Protein AF-A0AAW9SWV3-F1 (afdb_monomer)

Sequence (241 aa):
MPLIESTHWTPPDDHWLMPDYDVETFDTRLIQQYLLLMDQPATPPQVYQFLEGLADELSERFLPAITKELEDNRAPEETDADVARNRRRLIFQFRQHQFATQLLAPALTKYPGQWAILHPLLLAHRPFNRTSAAENAVMKSTVLAAHQELGLPTDPATIDNRWKNLNEQVDLLLTQRKIHHFQQWMNRKAEYPVSEEAMRNLWKQEQILAANQIIHQELTEPITAKHLAEEENSSRAADLL

Mean predicted aligned error: 8.52 Å

Organism: Corynebacterium amycolatum (NCBI:txid43765)

Secondary structure (DSSP, 8-state):
---------PPPTTS-----TT---HHHHHHHHHHHHTT----HHHHHHHHHHHHHIIIIIIHHHHHHHHHHT--TT--HHHHHHHHHHHHHHHHHHHIIIIIIHHHHHHSTT-GGGGHHHHHHSTT----HHHHTSS-HHHHHHHHHHHT----HHHHHHHHHHHHHHHHHHHHHHHHHHHHHHHTTSSPPPSSHHHHHHHHHHHHHHHHHHHHIIIIIHHHHHHHHHHHHHHHHHHHT-

Structure (mmCIF, N/CA/C/O backbone):
data_AF-A0AAW9SWV3-F1
#
_entry.id   AF-A0AAW9SWV3-F1
#
loop_
_atom_site.group_PDB
_atom_site.id
_atom_site.type_symbol
_atom_site.label_atom_id
_atom_site.label_alt_id
_atom_site.label_comp_id
_atom_site.label_asym_id
_atom_site.label_entity_id
_atom_site.label_seq_id
_atom_site.pdbx_PDB_ins_code
_atom_site.Cartn_x
_atom_site.Cartn_y
_atom_site.Cartn_z
_atom_site.occupancy
_atom_site.B_iso_or_equiv
_atom_site.auth_seq_id
_atom_site.auth_comp_id
_atom_site.auth_asym_id
_atom_site.auth_atom_id
_atom_site.pdbx_PDB_model_num
ATOM 1 N N . MET A 1 1 ? 54.095 7.504 -0.813 1.00 36.84 1 MET A N 1
ATOM 2 C CA . MET A 1 1 ? 52.986 8.067 -1.613 1.00 36.84 1 MET A CA 1
ATOM 3 C C . MET A 1 1 ? 51.698 7.588 -0.970 1.00 36.84 1 MET A C 1
ATOM 5 O O . MET A 1 1 ? 51.604 6.380 -0.779 1.00 36.84 1 MET A O 1
ATOM 9 N N . PRO A 1 2 ? 50.787 8.469 -0.527 1.00 31.20 2 PRO A N 1
ATOM 10 C CA . PRO A 1 2 ? 49.555 8.017 0.094 1.00 31.20 2 PRO A CA 1
ATOM 11 C C . PRO A 1 2 ? 48.565 7.543 -0.972 1.00 31.20 2 PRO A C 1
ATOM 13 O O . PRO A 1 2 ? 48.559 8.026 -2.104 1.00 31.20 2 PRO A O 1
ATOM 16 N N . LEU A 1 3 ? 47.804 6.532 -0.568 1.00 28.98 3 LEU A N 1
ATOM 17 C CA . LEU A 1 3 ? 46.797 5.801 -1.319 1.00 28.98 3 LEU A CA 1
ATOM 18 C C . LEU A 1 3 ? 45.678 6.746 -1.767 1.00 28.98 3 LEU A C 1
ATOM 20 O O . LEU A 1 3 ? 45.157 7.513 -0.962 1.00 28.98 3 LEU A O 1
ATOM 24 N N . ILE A 1 4 ? 45.314 6.670 -3.046 1.00 33.69 4 ILE A N 1
ATOM 25 C CA . ILE A 1 4 ? 44.078 7.261 -3.555 1.00 33.69 4 ILE A CA 1
ATOM 26 C C . ILE A 1 4 ? 42.942 6.436 -2.952 1.00 33.69 4 ILE A C 1
ATOM 28 O O . ILE A 1 4 ? 42.834 5.238 -3.217 1.00 33.69 4 ILE A O 1
ATOM 32 N N . GLU A 1 5 ? 42.160 7.078 -2.087 1.00 30.77 5 GLU A N 1
ATOM 33 C CA . GLU A 1 5 ? 40.921 6.547 -1.533 1.00 30.77 5 GLU A CA 1
ATOM 34 C C . GLU A 1 5 ? 40.043 6.033 -2.673 1.00 30.77 5 GLU A C 1
ATOM 36 O O . GLU A 1 5 ? 39.775 6.742 -3.647 1.00 30.77 5 GLU A O 1
ATOM 41 N N . SER A 1 6 ? 39.626 4.770 -2.561 1.00 30.97 6 SER A N 1
ATOM 42 C CA . SER A 1 6 ? 38.642 4.186 -3.454 1.00 30.97 6 SER A CA 1
ATOM 43 C C . SER A 1 6 ? 37.389 5.044 -3.388 1.00 30.97 6 SER A C 1
ATOM 45 O O . SER A 1 6 ? 36.710 5.092 -2.360 1.00 30.97 6 SER A O 1
ATOM 47 N N . THR A 1 7 ? 37.072 5.710 -4.491 1.00 30.66 7 THR A N 1
ATOM 48 C CA . THR A 1 7 ? 35.731 6.202 -4.751 1.00 30.66 7 THR A CA 1
ATOM 49 C C . THR A 1 7 ? 34.804 4.998 -4.647 1.00 30.66 7 THR A C 1
ATOM 51 O O . THR A 1 7 ? 34.752 4.149 -5.534 1.00 30.66 7 THR A O 1
ATOM 54 N N . HIS A 1 8 ? 34.120 4.877 -3.508 1.00 31.64 8 HIS A N 1
ATOM 55 C CA . HIS A 1 8 ? 33.019 3.947 -3.341 1.00 31.64 8 HIS A CA 1
ATOM 56 C C . HIS A 1 8 ? 31.924 4.370 -4.318 1.00 31.64 8 HIS A C 1
ATOM 58 O O . HIS A 1 8 ? 31.039 5.160 -3.993 1.00 31.64 8 HIS A O 1
ATOM 64 N N . TRP A 1 9 ? 32.017 3.871 -5.547 1.00 27.20 9 TRP A N 1
ATOM 65 C CA . TRP A 1 9 ? 30.889 3.794 -6.449 1.00 27.20 9 TRP A CA 1
ATOM 66 C C . TRP A 1 9 ? 29.881 2.868 -5.774 1.00 27.20 9 TRP A C 1
ATOM 68 O O . TRP A 1 9 ? 30.037 1.649 -5.751 1.00 27.20 9 TRP A O 1
ATOM 78 N N . THR A 1 10 ? 28.894 3.469 -5.122 1.00 32.09 10 THR A N 1
ATOM 79 C CA . THR A 1 10 ? 27.655 2.777 -4.797 1.00 32.09 10 THR A CA 1
ATOM 80 C C . THR A 1 10 ? 26.912 2.654 -6.124 1.00 32.09 10 THR A C 1
ATOM 82 O O . THR A 1 10 ? 26.697 3.682 -6.777 1.00 32.09 10 THR A O 1
ATOM 85 N N . PRO A 1 11 ? 26.566 1.435 -6.577 1.00 31.14 11 PRO A N 1
ATOM 86 C CA . PRO A 1 11 ? 25.680 1.304 -7.718 1.00 31.14 11 PRO A CA 1
ATOM 87 C C . PRO A 1 11 ? 24.422 2.123 -7.421 1.00 31.14 11 PRO A C 1
ATOM 89 O O . PRO A 1 11 ? 23.953 2.098 -6.278 1.00 31.14 11 PRO A O 1
ATOM 92 N N . PRO A 1 12 ? 23.866 2.858 -8.396 1.00 38.81 12 PRO A N 1
ATOM 93 C CA . PRO A 1 12 ? 22.542 3.420 -8.203 1.00 38.81 12 PRO A CA 1
ATOM 94 C C . PRO A 1 12 ? 21.579 2.268 -7.882 1.00 38.81 12 PRO A C 1
ATOM 96 O O . PRO A 1 12 ? 21.786 1.147 -8.353 1.00 38.81 12 PRO A O 1
ATOM 99 N N . ASP A 1 13 ? 20.533 2.549 -7.103 1.00 47.78 13 ASP A N 1
ATOM 100 C CA . ASP A 1 13 ? 19.428 1.654 -6.703 1.00 47.78 13 ASP A CA 1
ATOM 101 C C . ASP A 1 13 ? 18.641 1.020 -7.896 1.00 47.78 13 ASP A C 1
ATOM 103 O O . ASP A 1 13 ? 17.504 0.571 -7.760 1.00 47.78 13 ASP A O 1
ATOM 107 N N . ASP A 1 14 ? 19.245 0.975 -9.085 1.00 42.75 14 ASP A N 1
ATOM 108 C CA . ASP A 1 14 ? 18.689 0.716 -10.408 1.00 42.75 14 ASP A CA 1
ATOM 109 C C . ASP A 1 14 ? 18.824 -0.743 -10.875 1.00 42.75 14 ASP A C 1
ATOM 111 O O . ASP A 1 14 ? 18.183 -1.113 -11.857 1.00 42.75 14 ASP A O 1
ATOM 115 N N . HIS A 1 15 ? 19.495 -1.622 -10.128 1.00 43.00 15 HIS A N 1
ATOM 116 C CA . HIS A 1 15 ? 19.412 -3.074 -10.342 1.00 43.00 15 HIS A CA 1
ATOM 117 C C . HIS A 1 15 ? 18.316 -3.675 -9.457 1.00 43.00 15 HIS A C 1
ATOM 119 O O . HIS A 1 15 ? 18.178 -3.265 -8.300 1.00 43.00 15 HIS A O 1
ATOM 125 N N . TRP A 1 16 ? 17.498 -4.602 -9.978 1.00 47.69 16 TRP A N 1
ATOM 126 C CA . TRP A 1 16 ? 16.981 -5.661 -9.107 1.00 47.69 16 TRP A CA 1
ATOM 127 C C . TRP A 1 16 ? 18.254 -6.215 -8.489 1.00 47.69 16 TRP A C 1
ATOM 129 O O . TRP A 1 16 ? 19.061 -6.792 -9.218 1.00 47.69 16 TRP A O 1
ATOM 139 N N . LEU A 1 17 ? 18.561 -5.824 -7.249 1.00 46.59 17 LEU A N 1
ATOM 140 C CA . LEU A 1 17 ? 19.812 -6.230 -6.632 1.00 46.59 17 LEU A CA 1
ATOM 141 C C . LEU A 1 17 ? 19.666 -7.732 -6.573 1.00 46.59 17 LEU A C 1
ATOM 143 O O . LEU A 1 17 ? 18.860 -8.175 -5.765 1.00 46.59 17 LEU A O 1
ATOM 147 N N . MET A 1 18 ? 20.334 -8.476 -7.462 1.00 45.09 18 MET A N 1
ATOM 148 C CA . MET A 1 18 ? 20.485 -9.910 -7.300 1.00 45.09 18 MET A CA 1
ATOM 149 C C . MET A 1 18 ? 21.202 -10.030 -5.969 1.00 45.09 18 MET A C 1
ATOM 151 O O . MET A 1 18 ? 22.380 -9.665 -5.896 1.00 45.09 18 MET A O 1
ATOM 155 N N . PRO A 1 19 ? 20.491 -10.384 -4.890 1.00 47.34 19 PRO A N 1
ATOM 156 C CA . PRO A 1 19 ? 21.182 -10.545 -3.635 1.00 47.34 19 PRO A CA 1
ATOM 157 C C . PRO A 1 19 ? 22.206 -11.664 -3.813 1.00 47.34 19 PRO A C 1
ATOM 159 O O . PRO A 1 19 ? 21.991 -12.597 -4.591 1.00 47.34 19 PRO A O 1
ATOM 162 N N . ASP A 1 20 ? 23.305 -11.609 -3.069 1.00 52.41 20 ASP A N 1
ATOM 163 C CA . ASP A 1 20 ? 24.019 -12.848 -2.781 1.00 52.41 20 ASP A CA 1
ATOM 164 C C . ASP A 1 20 ? 23.004 -13.844 -2.207 1.00 52.41 20 ASP A C 1
ATOM 166 O O . ASP A 1 20 ? 22.142 -13.423 -1.436 1.00 52.41 20 ASP A O 1
ATOM 170 N N . TYR A 1 21 ? 23.108 -15.126 -2.580 1.00 49.59 21 TYR A N 1
ATOM 171 C CA . TYR A 1 21 ? 22.095 -16.190 -2.415 1.00 49.59 21 TYR A CA 1
ATOM 172 C C . TYR A 1 21 ? 21.422 -16.310 -1.018 1.00 49.59 21 TYR A C 1
ATOM 174 O O . TYR A 1 21 ? 20.389 -16.966 -0.898 1.00 49.59 21 TYR A O 1
ATOM 182 N N . ASP A 1 22 ? 21.912 -15.606 0.006 1.00 51.78 22 ASP A N 1
ATOM 183 C CA . ASP A 1 22 ? 21.458 -15.630 1.400 1.00 51.78 22 ASP A CA 1
ATOM 184 C C . ASP A 1 22 ? 21.043 -14.259 1.995 1.00 51.78 22 ASP A C 1
ATOM 186 O O . ASP A 1 22 ? 20.773 -14.173 3.196 1.00 51.78 22 ASP A O 1
ATOM 190 N N . VAL A 1 23 ? 20.973 -13.172 1.212 1.00 58.53 23 VAL A N 1
ATOM 191 C CA . VAL A 1 23 ? 20.594 -11.845 1.739 1.00 58.53 23 VAL A CA 1
ATOM 192 C C . VAL A 1 23 ? 19.125 -11.541 1.463 1.00 58.53 23 VAL A C 1
ATOM 194 O O . VAL A 1 23 ? 18.707 -11.347 0.324 1.00 58.53 23 VAL A O 1
ATOM 197 N N . GLU A 1 24 ? 18.332 -11.432 2.528 1.00 65.56 24 GLU A N 1
ATOM 198 C CA . GLU A 1 24 ? 16.959 -10.945 2.433 1.00 65.56 24 GLU A CA 1
ATOM 199 C C . GLU A 1 24 ? 16.952 -9.447 2.064 1.00 65.56 24 GLU A C 1
ATOM 201 O O . GLU A 1 24 ? 17.308 -8.581 2.867 1.00 65.56 24 GLU A O 1
ATOM 206 N N . THR A 1 25 ? 16.531 -9.131 0.841 1.00 76.38 25 THR A N 1
ATOM 207 C CA . THR A 1 25 ? 16.330 -7.768 0.340 1.00 76.38 25 THR A CA 1
ATOM 208 C C . THR A 1 25 ? 14.843 -7.415 0.287 1.00 76.38 25 THR A C 1
ATOM 210 O O . THR A 1 25 ? 13.955 -8.240 0.507 1.00 76.38 25 THR A O 1
ATOM 213 N N . PHE A 1 26 ? 14.537 -6.152 -0.015 1.00 76.56 26 PHE A N 1
ATOM 214 C CA . PHE A 1 26 ? 13.152 -5.744 -0.273 1.00 76.56 26 PHE A CA 1
ATOM 215 C C . PHE A 1 26 ? 12.550 -6.490 -1.463 1.00 76.56 26 PHE A C 1
ATOM 217 O O . PHE A 1 26 ? 11.388 -6.882 -1.408 1.00 76.56 26 PHE A O 1
ATOM 224 N N . ASP A 1 27 ? 13.355 -6.728 -2.495 1.00 82.00 27 ASP A N 1
ATOM 225 C CA . ASP A 1 27 ? 12.924 -7.414 -3.705 1.00 82.00 27 ASP A CA 1
ATOM 226 C C . ASP A 1 27 ? 12.668 -8.903 -3.423 1.00 82.00 27 ASP A C 1
ATOM 228 O O . ASP A 1 27 ? 11.623 -9.423 -3.809 1.00 82.00 27 ASP A O 1
ATOM 232 N N . THR A 1 28 ? 13.530 -9.578 -2.648 1.00 86.56 28 THR A N 1
ATOM 233 C CA . THR A 1 28 ? 13.271 -10.974 -2.248 1.00 86.56 28 THR A CA 1
ATOM 234 C C . THR A 1 28 ? 12.026 -11.090 -1.381 1.00 86.56 28 THR A C 1
ATOM 236 O O . THR A 1 28 ? 11.241 -12.010 -1.588 1.00 86.56 28 THR A O 1
ATOM 239 N N . ARG A 1 29 ? 11.796 -10.150 -0.449 1.00 87.62 29 ARG A N 1
ATOM 240 C CA . ARG A 1 29 ? 10.563 -10.112 0.357 1.00 87.62 29 ARG A CA 1
ATOM 241 C C . ARG A 1 29 ? 9.333 -9.928 -0.517 1.00 87.62 29 ARG A C 1
ATOM 243 O O . ARG A 1 29 ? 8.355 -10.647 -0.339 1.00 87.62 29 ARG A O 1
ATOM 250 N N . LEU A 1 30 ? 9.378 -8.988 -1.460 1.00 90.00 30 LEU A N 1
ATOM 251 C CA . LEU A 1 30 ? 8.280 -8.727 -2.386 1.00 90.00 30 LEU A CA 1
ATOM 252 C C . LEU A 1 30 ? 7.917 -9.983 -3.184 1.00 90.00 30 LEU A C 1
ATOM 254 O O . LEU A 1 30 ? 6.750 -10.375 -3.215 1.00 90.00 30 LEU A O 1
ATOM 258 N N . ILE A 1 31 ? 8.916 -10.635 -3.780 1.00 93.00 31 ILE A N 1
ATOM 259 C CA . ILE A 1 31 ? 8.708 -11.856 -4.560 1.00 93.00 31 ILE A CA 1
ATOM 260 C C . ILE A 1 31 ? 8.259 -13.012 -3.674 1.00 93.00 31 ILE A C 1
ATOM 262 O O . ILE A 1 31 ? 7.348 -13.738 -4.052 1.00 93.00 31 ILE A O 1
ATOM 266 N N . GLN A 1 32 ? 8.809 -13.158 -2.472 1.00 93.00 32 GLN A N 1
ATOM 267 C CA . GLN A 1 32 ? 8.356 -14.174 -1.529 1.00 93.00 32 GLN A CA 1
ATOM 268 C C . GLN A 1 32 ? 6.871 -13.995 -1.181 1.00 93.00 32 GLN A C 1
ATOM 270 O O . GLN A 1 32 ? 6.115 -14.962 -1.250 1.00 93.00 32 GLN A O 1
ATOM 275 N N . GLN A 1 33 ? 6.432 -12.769 -0.866 1.00 93.62 33 GLN A N 1
ATOM 276 C CA . GLN A 1 33 ? 5.016 -12.480 -0.608 1.00 93.62 33 GLN A CA 1
ATOM 277 C C . GLN A 1 33 ? 4.150 -12.769 -1.836 1.00 93.62 33 GLN A C 1
ATOM 279 O O . GLN A 1 33 ? 3.071 -13.341 -1.698 1.00 93.62 33 GLN A O 1
ATOM 284 N N . TYR A 1 34 ? 4.626 -12.426 -3.036 1.00 95.62 34 TYR A N 1
ATOM 285 C CA . TYR A 1 34 ? 3.928 -12.741 -4.279 1.00 95.62 34 TYR A CA 1
ATOM 286 C C . TYR A 1 34 ? 3.793 -14.252 -4.509 1.00 95.62 34 TYR A C 1
ATOM 288 O O . TYR A 1 34 ? 2.694 -14.729 -4.768 1.00 95.62 34 TYR A O 1
ATOM 296 N N . LEU A 1 35 ? 4.870 -15.028 -4.375 1.00 95.94 35 LEU A N 1
ATOM 297 C CA . LEU A 1 35 ? 4.842 -16.478 -4.584 1.00 95.94 35 LEU A CA 1
ATOM 298 C C . LEU A 1 35 ? 3.914 -17.171 -3.581 1.00 95.94 35 LEU A C 1
ATOM 300 O O . LEU A 1 35 ? 3.070 -17.966 -3.993 1.00 95.94 35 LEU A O 1
ATOM 304 N N . LEU A 1 36 ? 3.999 -16.805 -2.295 1.00 95.38 36 LEU A N 1
ATOM 305 C CA . LEU A 1 36 ? 3.094 -17.310 -1.256 1.00 95.38 36 LEU A CA 1
ATOM 306 C C . LEU A 1 36 ? 1.634 -16.991 -1.584 1.00 95.38 36 LEU A C 1
ATOM 308 O O . LEU A 1 36 ? 0.777 -17.868 -1.519 1.00 95.38 36 LEU A O 1
ATOM 312 N N . LEU A 1 37 ? 1.361 -15.753 -1.994 1.00 94.94 37 LEU A N 1
ATOM 313 C CA . LEU A 1 37 ? 0.039 -15.327 -2.437 1.00 94.94 37 LEU A CA 1
ATOM 314 C C . LEU A 1 37 ? -0.435 -16.124 -3.661 1.00 94.94 37 LEU A C 1
ATOM 316 O O . LEU A 1 37 ? -1.616 -16.424 -3.801 1.00 94.94 37 LEU A O 1
ATOM 320 N N . MET A 1 38 ? 0.469 -16.516 -4.552 1.00 95.94 38 MET A N 1
ATOM 321 C CA . MET A 1 38 ? 0.142 -17.288 -5.746 1.00 95.94 38 MET A CA 1
ATOM 322 C C . MET A 1 38 ? 0.069 -18.805 -5.509 1.00 95.94 38 MET A C 1
ATOM 324 O O . MET A 1 38 ? -0.145 -19.532 -6.474 1.00 95.94 38 MET A O 1
ATOM 328 N N . ASP A 1 39 ? 0.091 -19.281 -4.257 1.00 93.88 39 ASP A N 1
ATOM 329 C CA . ASP A 1 39 ? 0.182 -20.710 -3.889 1.00 93.88 39 ASP A CA 1
ATOM 330 C C . ASP A 1 39 ? 1.386 -21.409 -4.547 1.00 93.88 39 ASP A C 1
ATOM 332 O O . ASP A 1 39 ? 1.372 -22.611 -4.822 1.00 93.88 39 ASP A O 1
ATOM 336 N N . GLN A 1 40 ? 2.436 -20.642 -4.835 1.00 95.00 40 GLN A N 1
ATOM 337 C CA . GLN A 1 40 ? 3.688 -21.147 -5.371 1.00 95.00 40 GLN A CA 1
ATOM 338 C C . GLN A 1 40 ? 4.686 -21.338 -4.230 1.00 95.00 40 GLN A C 1
ATOM 340 O O . GLN A 1 40 ? 4.650 -20.602 -3.237 1.00 95.00 40 GLN A O 1
ATOM 345 N N . PRO A 1 41 ? 5.603 -22.311 -4.335 1.00 92.75 41 PRO A N 1
ATOM 346 C CA . PRO A 1 41 ? 6.604 -22.460 -3.304 1.00 92.75 41 PRO A CA 1
ATOM 347 C C . PRO A 1 41 ? 7.546 -21.241 -3.353 1.00 92.75 41 PRO A C 1
ATOM 349 O O . PRO A 1 41 ? 7.957 -20.785 -4.419 1.00 92.75 41 PRO A O 1
ATOM 352 N N . ALA A 1 42 ? 7.815 -20.671 -2.179 1.00 91.88 42 ALA A N 1
ATOM 353 C CA . ALA A 1 42 ? 8.584 -19.438 -2.007 1.00 91.88 42 ALA A CA 1
ATOM 354 C C . ALA A 1 42 ? 9.957 -19.735 -1.382 1.00 91.88 42 ALA A C 1
ATOM 356 O O . ALA A 1 42 ? 1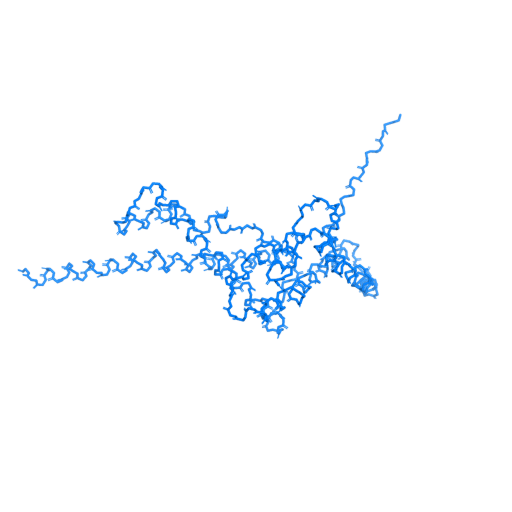0.394 -19.074 -0.439 1.00 91.88 42 ALA A O 1
ATOM 357 N N . THR A 1 43 ? 10.602 -20.804 -1.858 1.00 91.12 43 THR A N 1
ATOM 358 C CA . THR A 1 43 ? 11.962 -21.163 -1.432 1.00 91.12 43 THR A CA 1
ATOM 359 C C . THR A 1 43 ? 12.975 -20.191 -2.040 1.00 91.12 43 THR A C 1
ATOM 361 O O . THR A 1 43 ? 12.689 -19.631 -3.102 1.00 91.12 43 THR A O 1
ATOM 364 N N . PRO A 1 44 ? 14.167 -20.003 -1.438 1.00 88.06 44 PRO A N 1
ATOM 365 C CA . PRO A 1 44 ? 15.166 -19.095 -1.994 1.00 88.06 44 PRO A CA 1
ATOM 366 C C . PRO A 1 44 ? 15.436 -19.342 -3.490 1.00 88.06 44 PRO A C 1
ATOM 368 O O . PRO A 1 44 ? 15.272 -18.393 -4.250 1.00 88.06 44 PRO A O 1
ATOM 371 N N . PRO A 1 45 ? 15.690 -20.579 -3.979 1.00 90.19 45 PRO A N 1
ATOM 372 C CA . PRO A 1 45 ? 15.927 -20.812 -5.409 1.00 90.19 45 PRO A CA 1
ATOM 373 C C . PRO A 1 45 ? 14.796 -20.327 -6.327 1.00 90.19 45 PRO A C 1
ATOM 375 O O . PRO A 1 45 ? 15.064 -19.786 -7.393 1.00 90.19 45 PRO A O 1
ATOM 378 N N . GLN A 1 46 ? 13.534 -20.476 -5.914 1.00 90.62 46 GLN A N 1
ATOM 379 C CA . GLN A 1 46 ? 12.383 -20.014 -6.703 1.00 90.62 46 GLN A CA 1
ATOM 380 C C . GLN A 1 46 ? 12.239 -18.495 -6.680 1.00 90.62 46 GLN A C 1
ATOM 382 O O . GLN A 1 46 ? 11.905 -17.897 -7.700 1.00 90.62 46 GLN A O 1
ATOM 387 N N . VAL A 1 47 ? 12.512 -17.872 -5.532 1.00 90.75 47 VAL A N 1
ATOM 388 C CA . VAL A 1 47 ? 12.547 -16.412 -5.402 1.00 90.75 47 VAL A CA 1
ATOM 389 C C . VAL A 1 47 ? 13.630 -15.834 -6.318 1.00 90.75 47 VAL A C 1
ATOM 391 O O . VAL A 1 47 ? 13.340 -14.915 -7.081 1.00 90.75 47 VAL A O 1
ATOM 394 N N . TYR A 1 48 ? 14.841 -16.403 -6.301 1.00 87.50 48 TYR A N 1
ATOM 395 C CA . TYR A 1 48 ? 15.940 -15.982 -7.176 1.00 87.50 48 TYR A CA 1
ATOM 396 C C . TYR A 1 48 ? 15.619 -16.195 -8.651 1.00 87.50 48 TYR A C 1
ATOM 398 O O . TYR A 1 48 ? 15.808 -15.274 -9.432 1.00 87.50 48 TYR A O 1
ATOM 406 N N . GLN A 1 49 ? 15.076 -17.355 -9.024 1.00 90.75 49 GLN A N 1
ATOM 407 C CA . GLN A 1 49 ? 14.697 -17.630 -10.410 1.00 90.75 49 GLN A CA 1
ATOM 408 C C . GLN A 1 49 ? 13.649 -16.631 -10.928 1.00 90.75 49 GLN A C 1
ATOM 410 O O . GLN A 1 49 ? 13.710 -16.194 -12.075 1.00 90.75 49 GLN A O 1
ATOM 415 N N . PHE A 1 50 ? 12.681 -16.249 -10.090 1.00 92.00 50 PHE A N 1
ATOM 416 C CA . PHE A 1 50 ? 11.692 -15.242 -10.467 1.00 92.00 50 PHE A CA 1
ATOM 417 C C . PHE A 1 50 ? 12.332 -13.853 -10.606 1.00 92.00 50 PHE A C 1
ATOM 419 O O . PHE A 1 50 ? 12.064 -13.149 -11.577 1.00 92.00 50 PHE A O 1
ATOM 426 N N . LEU A 1 51 ? 13.196 -13.467 -9.659 1.00 88.69 51 LEU A N 1
ATOM 427 C CA . LEU A 1 51 ? 13.936 -12.203 -9.712 1.00 88.69 51 LEU A CA 1
ATOM 428 C C . LEU A 1 51 ? 14.851 -12.112 -10.934 1.00 88.69 51 LEU A C 1
ATOM 430 O O . LEU A 1 51 ? 14.921 -11.047 -11.536 1.00 88.69 51 LEU A O 1
ATOM 434 N N . GLU A 1 52 ? 15.512 -13.205 -11.310 1.00 86.81 52 GLU A N 1
ATOM 435 C CA . GLU A 1 52 ? 16.343 -13.298 -12.513 1.00 86.81 52 GLU A CA 1
ATOM 436 C C . GLU A 1 52 ? 15.505 -12.995 -13.760 1.00 86.81 52 GLU A C 1
ATOM 438 O O . GLU A 1 52 ? 15.846 -12.092 -14.514 1.00 86.81 52 GLU A O 1
ATOM 443 N N . GLY A 1 53 ? 14.319 -13.601 -13.890 1.00 87.56 53 GLY A N 1
ATOM 444 C CA . GLY A 1 53 ? 13.402 -13.286 -14.990 1.00 87.56 53 GLY A CA 1
ATOM 445 C C . GLY A 1 53 ? 12.976 -11.809 -15.044 1.00 87.56 53 GLY A C 1
ATOM 446 O O . GLY A 1 53 ? 12.896 -11.226 -16.128 1.00 87.56 53 GLY A O 1
ATOM 447 N N . LEU A 1 54 ? 12.740 -11.174 -13.888 1.00 86.81 54 LEU A N 1
ATOM 448 C CA . LEU A 1 54 ? 12.446 -9.735 -13.826 1.00 86.81 54 LEU A CA 1
ATOM 449 C C . LEU A 1 54 ? 13.667 -8.870 -14.175 1.00 86.81 54 LEU A C 1
ATOM 451 O O . LEU A 1 54 ? 13.521 -7.801 -14.781 1.00 86.81 54 LEU A O 1
ATOM 455 N N . ALA A 1 55 ? 14.857 -9.310 -13.766 1.00 83.69 55 ALA A N 1
ATOM 456 C CA . ALA A 1 55 ? 16.120 -8.626 -13.995 1.00 83.69 55 ALA A CA 1
ATOM 457 C C . ALA A 1 55 ? 16.550 -8.698 -15.463 1.00 83.69 55 ALA A C 1
ATOM 459 O O . ALA A 1 55 ? 16.994 -7.680 -15.994 1.00 83.69 55 ALA A O 1
ATOM 460 N N . ASP A 1 56 ? 16.359 -9.837 -16.124 1.00 85.19 56 ASP A N 1
ATOM 461 C CA . ASP A 1 56 ? 16.661 -10.045 -17.542 1.00 85.19 56 ASP A CA 1
ATOM 462 C C . ASP A 1 56 ? 15.806 -9.139 -18.430 1.00 85.19 56 ASP A C 1
ATOM 464 O O . ASP A 1 56 ? 16.299 -8.503 -19.361 1.00 85.19 56 ASP A O 1
ATOM 468 N N . GLU A 1 57 ? 14.520 -8.979 -18.109 1.00 82.62 57 GLU A N 1
ATOM 469 C CA . GLU A 1 57 ? 13.662 -8.051 -18.846 1.00 82.62 57 GLU A CA 1
ATOM 470 C C . GLU A 1 57 ? 14.158 -6.598 -18.739 1.00 82.62 57 GLU A C 1
ATOM 472 O O . GLU A 1 57 ? 14.180 -5.862 -19.734 1.00 82.62 57 GLU A O 1
ATOM 477 N N . LEU A 1 58 ? 14.590 -6.186 -17.544 1.00 81.75 58 LEU A N 1
ATOM 478 C CA . LEU A 1 58 ? 15.171 -4.865 -17.332 1.00 81.75 58 LEU A CA 1
ATOM 479 C C . LEU A 1 58 ? 16.501 -4.722 -18.088 1.00 81.75 58 LEU A C 1
ATOM 481 O O . LEU A 1 58 ? 16.697 -3.734 -18.798 1.00 81.75 58 LEU A O 1
ATOM 485 N N . SER A 1 59 ? 17.415 -5.678 -17.925 1.00 81.12 59 SER A N 1
ATOM 486 C CA . SER A 1 59 ? 18.806 -5.583 -18.373 1.00 81.12 59 SER A CA 1
ATOM 487 C C . SER A 1 59 ? 18.972 -5.806 -19.877 1.00 81.12 59 SER A C 1
ATOM 489 O O . SER A 1 59 ? 19.691 -5.041 -20.521 1.00 81.12 59 SER A O 1
ATOM 491 N N . GLU A 1 60 ? 18.279 -6.788 -20.452 1.00 82.06 60 GLU A N 1
ATOM 492 C CA . GLU A 1 60 ? 18.448 -7.185 -21.851 1.00 82.06 60 GLU A CA 1
ATOM 493 C C . GLU A 1 60 ? 17.506 -6.441 -22.800 1.00 82.06 60 GLU A C 1
ATOM 495 O O . GLU A 1 60 ? 17.818 -6.279 -23.982 1.00 82.06 60 GLU A O 1
ATOM 500 N N . ARG A 1 61 ? 16.347 -5.9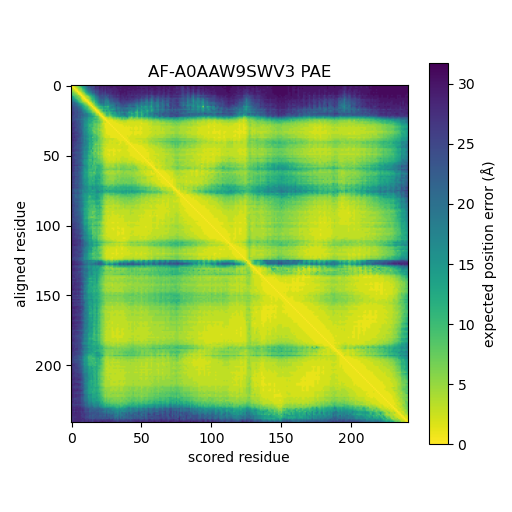74 -22.311 1.00 81.00 61 ARG A N 1
ATOM 501 C CA . ARG A 1 61 ? 15.315 -5.359 -23.166 1.00 81.00 61 ARG A CA 1
ATOM 502 C C . ARG A 1 61 ? 15.153 -3.873 -22.890 1.00 81.00 61 ARG A C 1
ATOM 504 O O . ARG A 1 61 ? 15.275 -3.067 -23.811 1.00 81.00 61 ARG A O 1
ATOM 511 N N . PHE A 1 62 ? 14.884 -3.498 -21.640 1.00 85.25 62 PHE A N 1
ATOM 512 C CA . PHE A 1 62 ? 14.518 -2.118 -21.320 1.00 85.25 62 PHE A CA 1
ATOM 513 C C . PHE A 1 62 ? 15.720 -1.165 -21.304 1.00 85.25 62 PHE A C 1
ATOM 515 O O . PHE A 1 62 ? 15.693 -0.145 -21.992 1.00 85.25 62 PHE A O 1
ATOM 522 N N . LEU A 1 63 ? 16.787 -1.493 -20.565 1.00 85.12 63 LEU A N 1
ATOM 523 C CA . LEU A 1 63 ? 17.959 -0.622 -20.414 1.00 85.12 63 LEU A CA 1
ATOM 524 C C . LEU A 1 63 ? 18.641 -0.268 -21.748 1.00 85.12 63 LEU A C 1
ATOM 526 O O . LEU A 1 63 ? 18.950 0.915 -21.927 1.00 85.12 63 LEU A O 1
ATOM 530 N N . PRO A 1 64 ? 18.853 -1.200 -22.701 1.00 85.56 64 PRO A N 1
ATOM 531 C CA . PRO A 1 64 ? 19.434 -0.860 -23.997 1.00 85.56 64 PRO A CA 1
ATOM 532 C C . PRO A 1 64 ? 18.519 0.049 -24.822 1.00 85.56 64 PRO A C 1
ATOM 534 O O . PRO A 1 64 ? 18.997 1.001 -25.438 1.00 85.56 64 PRO A O 1
ATOM 537 N N . ALA A 1 65 ? 17.203 -0.201 -24.791 1.00 86.88 65 ALA A N 1
ATOM 538 C CA . ALA A 1 65 ? 16.222 0.595 -25.523 1.00 86.88 65 ALA A CA 1
ATOM 539 C C . ALA A 1 65 ? 16.181 2.045 -25.025 1.00 86.88 65 ALA A C 1
ATOM 541 O O . ALA A 1 65 ? 16.298 2.963 -25.834 1.00 86.88 65 ALA A O 1
ATOM 542 N N . ILE A 1 66 ? 16.097 2.259 -23.705 1.00 88.25 66 ILE A N 1
ATOM 543 C CA . ILE A 1 66 ? 16.065 3.622 -23.158 1.00 88.25 66 ILE A CA 1
ATOM 544 C C . ILE A 1 66 ? 17.411 4.333 -23.271 1.00 88.25 66 ILE A C 1
ATOM 546 O O . ILE A 1 66 ? 17.434 5.545 -23.438 1.00 88.25 66 ILE A O 1
ATOM 550 N N . THR A 1 67 ? 18.535 3.610 -23.185 1.00 84.56 67 THR A N 1
ATOM 551 C CA . THR A 1 67 ? 19.865 4.214 -23.372 1.00 84.56 67 THR A CA 1
ATOM 552 C C . THR A 1 67 ? 19.961 4.789 -24.776 1.00 84.56 67 THR A C 1
ATOM 554 O O . THR A 1 67 ? 20.263 5.968 -24.929 1.00 84.56 67 THR A O 1
ATOM 557 N N . LYS A 1 68 ? 19.583 3.993 -25.782 1.00 86.06 68 LYS A N 1
ATOM 558 C CA . LYS A 1 68 ? 19.542 4.446 -27.168 1.00 86.06 68 LYS A CA 1
ATOM 559 C C . LYS A 1 68 ? 18.562 5.603 -27.374 1.00 86.06 68 LYS A C 1
ATOM 561 O O . LYS A 1 68 ? 18.907 6.573 -28.027 1.00 86.06 68 LYS A O 1
ATOM 566 N N . GLU A 1 69 ? 17.357 5.530 -26.809 1.00 87.44 69 GLU A N 1
ATOM 567 C CA . GLU A 1 69 ? 16.360 6.602 -26.941 1.00 87.44 69 GLU A CA 1
ATOM 568 C C . GLU A 1 69 ? 16.846 7.929 -26.340 1.00 87.44 69 GLU A C 1
ATOM 570 O O . GLU A 1 69 ? 16.626 8.986 -26.931 1.00 87.44 69 GLU A O 1
ATOM 575 N N . LEU A 1 70 ? 17.515 7.882 -25.186 1.00 87.25 70 LEU A N 1
ATOM 576 C CA . LEU A 1 70 ? 18.092 9.064 -24.547 1.00 87.25 70 LEU A CA 1
ATOM 577 C C . LEU A 1 70 ? 19.286 9.620 -25.331 1.00 87.25 70 LEU A C 1
ATOM 579 O O . LEU A 1 70 ? 19.477 10.829 -25.340 1.00 87.25 70 LEU A O 1
ATOM 583 N N . GLU A 1 71 ? 20.075 8.767 -25.988 1.00 85.50 71 GLU A N 1
ATOM 584 C CA . GLU A 1 71 ? 21.172 9.189 -26.867 1.00 85.50 71 GLU A CA 1
ATOM 585 C C . GLU A 1 71 ? 20.652 9.816 -28.169 1.00 85.50 71 GLU A C 1
ATOM 587 O O . GLU A 1 71 ? 21.083 10.909 -28.536 1.00 85.50 71 GLU A O 1
ATOM 592 N N . ASP A 1 72 ? 19.693 9.163 -28.833 1.00 87.25 72 ASP A N 1
ATOM 593 C CA . ASP A 1 72 ? 19.127 9.587 -30.120 1.00 87.25 72 ASP A CA 1
ATOM 594 C C . ASP A 1 72 ? 18.338 10.907 -30.002 1.00 87.25 72 ASP A C 1
ATOM 596 O O . ASP A 1 72 ? 18.309 11.698 -30.946 1.00 87.25 72 ASP A O 1
ATOM 600 N N . ASN A 1 73 ? 17.706 11.161 -28.849 1.00 86.94 73 ASN A N 1
ATOM 601 C CA . ASN A 1 73 ? 16.890 12.357 -28.602 1.00 86.94 73 ASN A CA 1
ATOM 602 C C . ASN A 1 73 ? 17.585 13.414 -27.730 1.00 86.94 73 ASN A C 1
ATOM 604 O O . ASN A 1 73 ? 16.931 14.364 -27.292 1.00 86.94 73 ASN A O 1
ATOM 608 N N . ARG A 1 74 ? 18.889 13.263 -27.465 1.00 86.31 74 ARG A N 1
ATOM 609 C CA . ARG A 1 74 ? 19.638 14.198 -26.624 1.00 86.31 74 ARG A CA 1
ATOM 610 C C . ARG A 1 74 ? 19.659 15.588 -27.256 1.00 86.31 74 ARG A C 1
ATOM 612 O O . ARG A 1 74 ? 20.206 15.779 -28.345 1.00 86.31 74 ARG A O 1
ATOM 619 N N . ALA A 1 75 ? 19.112 16.575 -26.552 1.00 85.56 75 ALA A N 1
ATOM 620 C CA . ALA A 1 75 ? 19.203 17.961 -26.997 1.00 85.56 75 ALA A CA 1
ATOM 621 C C . ALA A 1 75 ? 20.651 18.480 -26.845 1.00 85.56 75 ALA A C 1
ATOM 623 O O . ALA A 1 75 ? 21.333 18.097 -25.889 1.00 85.56 75 ALA A O 1
ATOM 624 N N . PRO A 1 76 ? 21.147 19.358 -27.739 1.00 84.44 76 PRO A N 1
ATOM 625 C CA . PRO A 1 76 ? 22.511 19.896 -27.662 1.00 84.44 76 PRO A CA 1
ATOM 626 C C . PRO A 1 76 ? 22.856 20.563 -26.320 1.00 84.44 76 PRO A C 1
ATOM 628 O O . PRO A 1 76 ? 24.009 20.544 -25.893 1.00 84.44 76 PRO A O 1
ATOM 631 N N . GLU A 1 77 ? 21.862 21.154 -25.662 1.00 89.00 77 GLU A N 1
ATOM 632 C CA . GLU A 1 77 ? 21.958 21.815 -24.361 1.00 89.00 77 GLU A CA 1
ATOM 633 C C . GLU A 1 77 ? 21.779 20.877 -23.152 1.00 89.00 77 GLU A C 1
ATOM 635 O O . GLU A 1 77 ? 21.971 21.311 -22.015 1.00 89.00 77 GLU A O 1
ATOM 640 N N . GLU A 1 78 ? 21.413 19.608 -23.363 1.00 87.38 78 GLU A N 1
ATOM 641 C CA . GLU A 1 78 ? 21.122 18.670 -22.277 1.00 87.38 78 GLU A CA 1
ATOM 642 C C . GLU A 1 78 ? 22.411 18.173 -21.603 1.00 87.38 78 GLU A C 1
ATOM 644 O O . GLU A 1 78 ? 23.311 17.592 -22.229 1.00 87.38 78 GLU A O 1
ATOM 649 N N . THR A 1 79 ? 22.505 18.388 -20.288 1.00 89.25 79 THR A N 1
ATOM 650 C CA . THR A 1 79 ? 23.675 17.980 -19.503 1.00 89.25 79 THR A CA 1
ATOM 651 C C . THR A 1 79 ? 23.646 16.481 -19.202 1.00 89.25 79 THR A C 1
ATOM 653 O O . THR A 1 79 ? 22.586 15.858 -19.150 1.00 89.25 79 THR A O 1
ATOM 656 N N . ASP A 1 80 ? 24.804 15.882 -18.907 1.00 85.38 80 ASP A N 1
ATOM 657 C CA . ASP A 1 80 ? 24.859 14.472 -18.480 1.00 85.38 80 ASP A CA 1
ATOM 658 C C . ASP A 1 80 ? 24.038 14.222 -17.199 1.00 85.38 80 ASP A C 1
ATOM 660 O O . ASP A 1 80 ? 23.501 13.133 -16.990 1.00 85.38 80 ASP A O 1
ATOM 664 N N . ALA A 1 81 ? 23.889 15.243 -16.345 1.00 84.56 81 ALA A N 1
ATOM 665 C CA . ALA A 1 81 ? 23.052 15.172 -15.153 1.00 84.56 81 ALA A CA 1
ATOM 666 C C . ALA A 1 81 ? 21.555 15.077 -15.495 1.00 84.56 81 ALA A C 1
ATOM 668 O O . ALA A 1 81 ? 20.809 14.391 -14.788 1.00 84.56 81 ALA A O 1
ATOM 669 N N . ASP A 1 82 ? 21.114 15.729 -16.571 1.00 85.38 82 ASP A N 1
ATOM 670 C CA . ASP A 1 82 ? 19.729 15.678 -17.045 1.00 85.38 82 ASP A CA 1
ATOM 671 C C . ASP A 1 82 ? 19.418 14.325 -17.684 1.00 85.38 82 ASP A C 1
ATOM 673 O O . ASP A 1 82 ? 18.433 13.687 -17.301 1.00 85.38 82 ASP A O 1
ATOM 677 N N . VAL A 1 83 ? 20.332 13.804 -18.507 1.00 85.00 83 VAL A N 1
ATOM 678 C CA . VAL A 1 83 ? 20.245 12.440 -19.054 1.00 85.00 83 VAL A CA 1
ATOM 679 C C . VAL A 1 83 ? 20.191 11.404 -17.926 1.00 85.00 83 VAL A C 1
ATOM 681 O O . VAL A 1 83 ? 19.313 10.539 -17.908 1.00 85.00 83 VAL A O 1
ATOM 684 N N . ALA A 1 84 ? 21.063 11.515 -16.919 1.00 84.06 84 ALA A N 1
ATOM 685 C CA . ALA A 1 84 ? 21.060 10.612 -15.768 1.00 84.06 84 ALA A CA 1
ATOM 686 C C . ALA A 1 84 ? 19.754 10.693 -14.958 1.00 84.06 84 ALA A C 1
ATOM 688 O O . ALA A 1 84 ? 19.249 9.678 -14.470 1.00 84.06 84 ALA A O 1
ATOM 689 N N . ARG A 1 85 ? 19.179 11.893 -14.814 1.00 84.19 85 ARG A N 1
ATOM 690 C CA . ARG A 1 85 ? 17.886 12.103 -14.147 1.00 84.19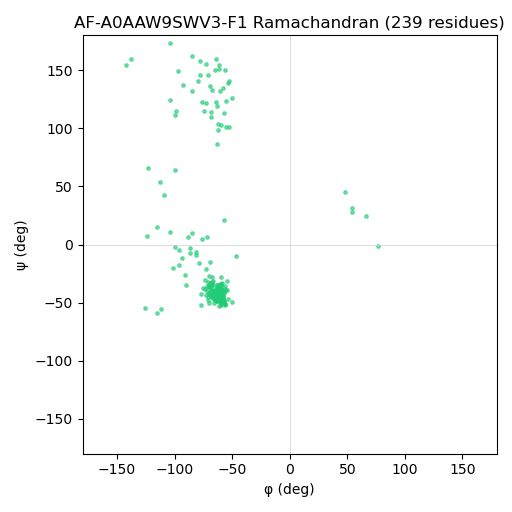 85 ARG A CA 1
ATOM 691 C C . ARG A 1 85 ? 16.746 11.456 -14.930 1.00 84.19 85 ARG A C 1
ATOM 693 O O . ARG A 1 85 ? 15.929 10.762 -14.326 1.00 84.19 85 ARG A O 1
ATOM 700 N N . ASN A 1 86 ? 16.719 11.637 -16.249 1.00 84.12 86 ASN A N 1
ATOM 701 C CA . ASN A 1 86 ? 15.738 11.022 -17.140 1.00 84.12 86 ASN A CA 1
ATOM 702 C C . ASN A 1 86 ? 15.847 9.494 -17.140 1.00 84.12 86 ASN A C 1
ATOM 704 O O . ASN A 1 86 ? 14.830 8.811 -17.035 1.00 84.12 86 ASN A O 1
ATOM 708 N N . ARG A 1 87 ? 17.066 8.948 -17.138 1.00 86.19 87 ARG A N 1
ATOM 709 C CA . ARG A 1 87 ? 17.297 7.504 -17.025 1.00 86.19 87 ARG A CA 1
ATOM 710 C C . ARG A 1 87 ? 16.730 6.929 -15.725 1.00 86.19 87 ARG A C 1
ATOM 712 O O . ARG A 1 87 ? 15.944 5.987 -15.780 1.00 86.19 87 ARG A O 1
ATOM 719 N N . ARG A 1 88 ? 17.037 7.534 -14.570 1.00 83.06 88 ARG A N 1
ATOM 720 C CA . ARG A 1 88 ? 16.477 7.114 -13.266 1.00 83.06 88 ARG A CA 1
ATOM 721 C C . ARG A 1 88 ? 14.949 7.180 -13.241 1.00 83.06 88 ARG A C 1
ATOM 723 O O . ARG A 1 88 ? 14.294 6.272 -12.737 1.00 83.06 88 ARG A O 1
ATOM 730 N N . ARG A 1 89 ? 14.377 8.239 -13.821 1.00 85.06 89 ARG A N 1
ATOM 731 C CA . ARG A 1 89 ? 12.926 8.417 -13.969 1.00 85.06 89 ARG A CA 1
ATOM 732 C C . ARG A 1 89 ? 12.290 7.247 -14.728 1.00 85.06 89 ARG A C 1
ATOM 734 O O . ARG A 1 89 ? 11.321 6.663 -14.251 1.00 85.06 89 ARG A O 1
ATOM 741 N N . LEU A 1 90 ? 12.855 6.890 -15.882 1.00 86.75 90 LEU A N 1
ATOM 742 C CA . LEU A 1 90 ? 12.361 5.799 -16.725 1.00 86.75 90 LEU A CA 1
ATOM 743 C C . LEU A 1 90 ? 12.506 4.432 -16.047 1.00 86.75 90 LEU A C 1
ATOM 745 O O . LEU A 1 90 ? 11.570 3.638 -16.092 1.00 86.75 90 LEU A O 1
ATOM 749 N N . ILE A 1 91 ? 13.628 4.175 -15.368 1.00 86.00 91 ILE A N 1
ATOM 750 C CA . ILE A 1 91 ? 13.845 2.935 -14.602 1.00 86.00 91 ILE A CA 1
ATOM 751 C C . ILE A 1 91 ? 12.814 2.805 -13.478 1.00 86.00 91 ILE A C 1
ATOM 753 O O . ILE A 1 91 ? 12.200 1.748 -13.325 1.00 86.00 91 ILE A O 1
ATOM 757 N N . PHE A 1 92 ? 12.564 3.886 -12.733 1.00 85.00 92 PHE A N 1
ATOM 75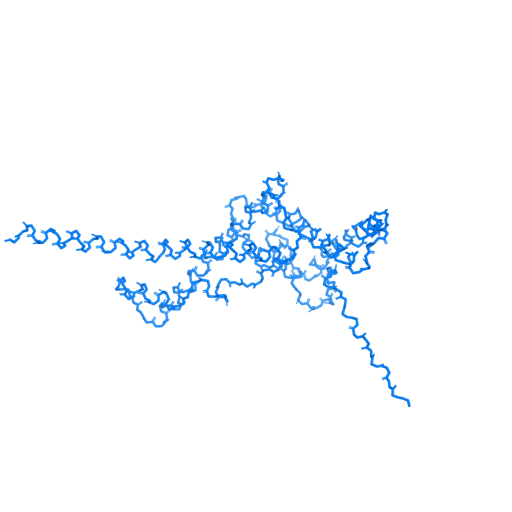8 C CA . PHE A 1 92 ? 11.516 3.915 -11.716 1.00 85.00 92 PHE A CA 1
ATOM 759 C C . PHE A 1 92 ? 10.149 3.559 -12.318 1.00 85.00 92 PHE A C 1
ATOM 761 O O . PHE A 1 92 ? 9.491 2.637 -11.841 1.00 85.00 92 PHE A O 1
ATOM 768 N N . GLN A 1 93 ? 9.741 4.237 -13.394 1.00 85.19 93 GLN A N 1
ATOM 769 C CA . GLN A 1 93 ? 8.451 3.982 -14.046 1.00 85.19 93 GLN A CA 1
ATOM 770 C C . GLN A 1 93 ? 8.340 2.543 -14.569 1.00 85.19 93 GLN A C 1
ATOM 772 O O . GLN A 1 93 ? 7.294 1.913 -14.404 1.00 85.19 93 GLN A O 1
ATOM 777 N N . PHE A 1 94 ? 9.417 1.999 -15.139 1.00 87.19 94 PHE A N 1
ATOM 778 C CA . PHE A 1 94 ? 9.461 0.617 -15.606 1.00 87.19 94 PHE A CA 1
ATOM 779 C C . PHE A 1 94 ? 9.248 -0.382 -14.474 1.00 87.19 94 PHE A C 1
ATOM 781 O O . PHE A 1 94 ? 8.384 -1.245 -14.590 1.00 87.19 94 PHE A O 1
ATOM 788 N N . ARG A 1 95 ? 9.959 -0.248 -13.349 1.00 85.12 95 ARG A N 1
ATOM 789 C CA . ARG A 1 95 ? 9.789 -1.179 -12.220 1.00 85.12 95 ARG A CA 1
ATOM 790 C C . ARG A 1 95 ? 8.380 -1.181 -11.675 1.00 85.12 95 ARG A C 1
ATOM 792 O O . ARG A 1 95 ? 7.842 -2.218 -11.306 1.00 85.12 95 ARG A O 1
ATOM 799 N N . GLN A 1 96 ? 7.771 -0.011 -11.627 1.00 86.81 96 GLN A N 1
ATOM 800 C CA . GLN A 1 96 ? 6.416 0.106 -11.139 1.00 86.81 96 GLN A CA 1
ATOM 801 C C . GLN A 1 96 ? 5.395 -0.469 -12.120 1.00 86.81 96 GLN A C 1
ATOM 803 O O . GLN A 1 96 ?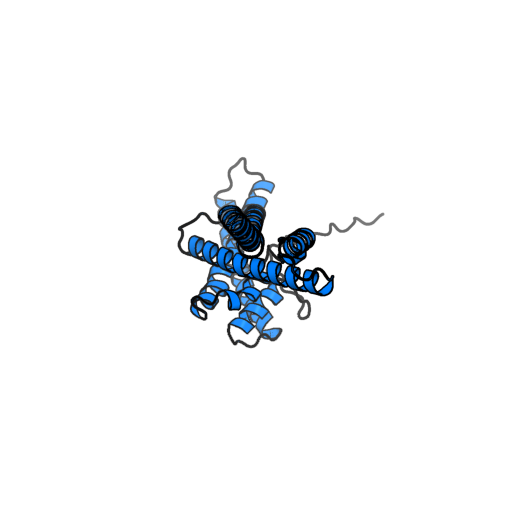 4.413 -1.083 -11.705 1.00 86.81 96 GLN A O 1
ATOM 808 N N . HIS A 1 97 ? 5.642 -0.313 -13.421 1.00 87.00 97 HIS A N 1
ATOM 809 C CA . HIS A 1 97 ? 4.886 -1.004 -14.455 1.00 87.00 97 HIS A CA 1
ATOM 810 C C . HIS A 1 97 ? 5.041 -2.525 -14.334 1.00 87.00 97 HIS A C 1
ATOM 812 O O . HIS A 1 97 ? 4.042 -3.242 -14.381 1.00 87.00 97 HIS A O 1
ATOM 818 N N . GLN A 1 98 ? 6.262 -3.012 -14.115 1.00 88.50 98 GLN A N 1
ATOM 819 C CA . GLN A 1 98 ? 6.574 -4.425 -13.921 1.00 88.50 98 GLN A CA 1
ATOM 820 C C . GLN A 1 98 ? 5.853 -4.983 -12.685 1.00 88.50 98 GLN A C 1
ATOM 822 O O . GLN A 1 98 ? 5.149 -5.983 -12.788 1.00 88.50 98 GLN A O 1
ATOM 827 N N . PHE A 1 99 ? 5.898 -4.281 -11.546 1.00 90.12 99 PHE A N 1
ATOM 828 C CA . PHE A 1 99 ? 5.105 -4.625 -10.363 1.00 90.12 99 PHE A CA 1
ATOM 829 C C . PHE A 1 99 ? 3.604 -4.682 -10.679 1.00 90.12 99 PHE A C 1
ATOM 831 O O . PHE A 1 99 ? 2.939 -5.674 -10.377 1.00 90.12 99 PHE A O 1
ATOM 838 N N . ALA A 1 100 ? 3.060 -3.639 -11.312 1.00 90.50 100 ALA A N 1
ATOM 839 C CA . ALA A 1 100 ? 1.633 -3.556 -11.603 1.00 90.50 100 ALA A CA 1
ATOM 840 C C . ALA A 1 100 ? 1.159 -4.694 -12.522 1.00 90.50 100 ALA A C 1
ATOM 842 O O . ALA A 1 100 ? 0.105 -5.282 -12.286 1.00 90.50 100 ALA A O 1
ATOM 843 N N . THR A 1 101 ? 1.937 -5.019 -13.555 1.00 90.25 101 THR A N 1
ATOM 844 C CA . THR A 1 101 ? 1.533 -5.956 -14.612 1.00 90.25 101 THR A CA 1
ATOM 845 C C . THR A 1 101 ? 1.893 -7.407 -14.331 1.00 90.25 101 THR A C 1
ATOM 847 O O . THR A 1 101 ? 1.117 -8.288 -14.691 1.00 90.25 101 THR A O 1
ATOM 850 N N . GLN A 1 102 ? 3.027 -7.673 -13.683 1.00 92.25 102 GLN A N 1
ATOM 851 C CA . GLN A 1 102 ? 3.537 -9.035 -13.501 1.00 92.25 102 GLN A CA 1
ATOM 852 C C . GLN A 1 102 ? 3.274 -9.600 -12.110 1.00 92.25 102 GLN A C 1
ATOM 854 O O . GLN A 1 102 ? 3.297 -10.816 -11.940 1.00 92.25 102 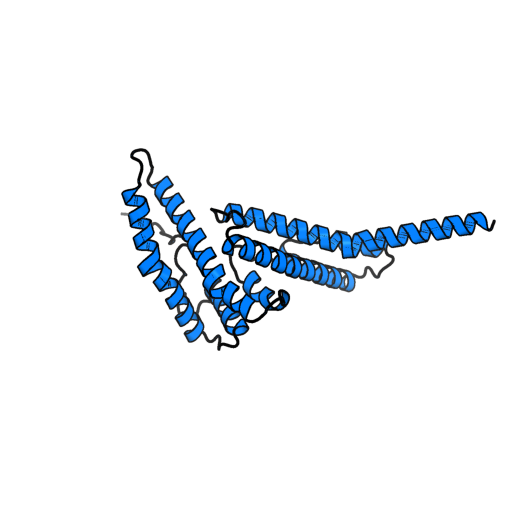GLN A O 1
ATOM 859 N N . LEU A 1 103 ? 3.013 -8.740 -11.119 1.00 93.75 103 LEU A N 1
ATOM 860 C CA . LEU A 1 103 ? 2.737 -9.166 -9.748 1.00 93.75 103 LEU A CA 1
ATOM 861 C C . LEU A 1 103 ? 1.302 -8.806 -9.354 1.00 93.75 103 LEU A C 1
ATOM 863 O O . LEU A 1 103 ? 0.491 -9.679 -9.042 1.00 93.75 103 LEU A O 1
ATOM 867 N N . LEU A 1 104 ? 0.949 -7.521 -9.405 1.00 93.50 104 LEU A N 1
ATOM 868 C CA . LEU A 1 104 ? -0.334 -7.057 -8.886 1.00 93.50 104 LEU A CA 1
ATOM 869 C C . LEU A 1 104 ? -1.525 -7.493 -9.751 1.00 93.50 104 LEU A C 1
ATOM 871 O O . LEU A 1 104 ? -2.523 -7.957 -9.206 1.00 93.50 104 LEU A O 1
ATOM 875 N N . ALA A 1 105 ? -1.458 -7.371 -11.079 1.00 94.12 105 ALA A N 1
ATOM 876 C CA . ALA A 1 105 ? -2.563 -7.766 -11.957 1.00 94.12 105 ALA A CA 1
ATOM 877 C C . ALA A 1 105 ? -2.888 -9.277 -11.890 1.00 94.12 105 ALA A C 1
ATOM 879 O O . ALA A 1 105 ? -4.072 -9.613 -11.747 1.00 94.12 105 ALA A O 1
ATOM 880 N N . PRO A 1 106 ? -1.902 -10.200 -11.902 1.00 95.62 106 PRO A N 1
ATOM 881 C CA . PRO A 1 106 ? -2.158 -11.619 -11.651 1.00 95.62 106 PRO A CA 1
ATOM 882 C C . PRO A 1 106 ? -2.764 -11.876 -10.269 1.00 95.62 106 PRO A C 1
ATOM 884 O O . PRO A 1 106 ? -3.747 -12.610 -10.156 1.00 95.62 106 PRO A O 1
ATOM 887 N N . ALA A 1 107 ? -2.249 -11.215 -9.229 1.00 95.19 107 ALA A N 1
ATOM 888 C CA . ALA A 1 107 ? -2.773 -11.343 -7.874 1.00 95.19 107 ALA A CA 1
ATOM 889 C C . ALA A 1 107 ? -4.231 -10.857 -7.754 1.00 95.19 107 ALA A C 1
ATOM 891 O O . ALA A 1 107 ? -5.066 -11.534 -7.155 1.00 95.19 107 ALA A O 1
ATOM 892 N N . LEU A 1 108 ? -4.571 -9.726 -8.381 1.00 94.44 108 LEU A N 1
ATOM 893 C CA . LEU A 1 108 ? -5.942 -9.204 -8.448 1.00 94.44 108 LEU A CA 1
ATOM 894 C C . LEU A 1 108 ? -6.884 -10.137 -9.215 1.00 94.44 108 LEU A C 1
ATOM 896 O O . LEU A 1 108 ? -8.057 -10.244 -8.864 1.00 94.44 108 LEU A O 1
ATOM 900 N N . THR A 1 109 ? -6.375 -10.809 -10.249 1.00 94.75 109 THR A N 1
ATOM 901 C CA . THR A 1 109 ? -7.139 -11.798 -11.023 1.00 94.75 109 THR A CA 1
ATOM 902 C C . THR A 1 109 ? -7.437 -13.038 -10.184 1.00 94.75 109 THR A C 1
ATOM 904 O O . THR A 1 109 ? -8.546 -13.564 -10.240 1.00 94.75 109 THR A O 1
ATOM 907 N N . LYS A 1 110 ? -6.469 -13.486 -9.377 1.00 96.12 110 LYS A N 1
ATOM 908 C CA . LYS A 1 110 ? -6.633 -14.625 -8.467 1.00 96.12 110 LYS A CA 1
ATOM 909 C C . LYS A 1 110 ? -7.572 -14.310 -7.294 1.00 96.12 110 LYS A C 1
ATOM 911 O O . LYS A 1 110 ? -8.353 -15.171 -6.896 1.00 96.12 110 LYS A O 1
ATOM 916 N N . TYR A 1 111 ? -7.527 -13.082 -6.776 1.00 93.81 111 TYR A N 1
ATOM 917 C CA . TYR A 1 111 ? -8.279 -12.646 -5.594 1.00 93.81 111 TYR A CA 1
ATOM 918 C C . TYR A 1 111 ? -9.182 -11.433 -5.884 1.00 93.81 111 TYR A C 1
ATOM 920 O O . TYR A 1 111 ? -8.971 -10.345 -5.332 1.00 93.81 111 TYR A O 1
ATOM 928 N N . PRO A 1 112 ? -10.218 -11.582 -6.731 1.00 91.50 112 PRO A N 1
ATOM 929 C CA . PRO A 1 112 ? -11.073 -10.467 -7.117 1.00 91.50 112 PRO A CA 1
ATOM 930 C C . PRO A 1 112 ? -11.832 -9.912 -5.905 1.00 91.50 112 PRO A C 1
ATOM 932 O O . PRO A 1 112 ? -12.569 -10.627 -5.229 1.00 91.50 112 PRO A O 1
ATOM 935 N N . GLY A 1 113 ? -11.650 -8.619 -5.627 1.00 85.50 113 GLY A N 1
ATOM 936 C CA . GLY A 1 113 ? -12.335 -7.912 -4.539 1.00 85.50 113 GLY A CA 1
ATOM 937 C C . GLY A 1 113 ? -11.796 -8.186 -3.130 1.00 85.50 113 GLY A C 1
ATOM 938 O O . GLY A 1 113 ? -12.284 -7.590 -2.172 1.00 85.50 113 GLY A O 1
ATOM 939 N N . GLN A 1 114 ? -10.787 -9.047 -2.976 1.00 90.12 114 GLN A N 1
ATOM 940 C CA . GLN A 1 114 ? -10.259 -9.455 -1.671 1.00 90.12 114 GLN A CA 1
ATOM 941 C C . GLN A 1 114 ? -8.982 -8.678 -1.320 1.00 90.12 114 GLN A C 1
ATOM 943 O O . GLN A 1 114 ? -7.893 -9.232 -1.186 1.00 90.12 114 GLN A O 1
ATOM 948 N N . TRP A 1 115 ? -9.113 -7.359 -1.165 1.00 87.12 115 TRP A N 1
ATOM 949 C CA . TRP A 1 115 ? -7.978 -6.435 -1.006 1.00 87.12 115 TRP A CA 1
ATOM 950 C C . TRP A 1 115 ? -7.101 -6.738 0.215 1.00 87.12 115 TRP A C 1
ATOM 952 O O . TRP A 1 115 ? -5.888 -6.562 0.154 1.00 87.12 115 TRP A O 1
ATOM 962 N N . ALA A 1 116 ? -7.704 -7.213 1.310 1.00 89.00 116 ALA A N 1
ATOM 963 C CA . ALA A 1 116 ? -6.990 -7.528 2.546 1.00 89.00 116 ALA A CA 1
ATOM 964 C C . ALA A 1 116 ? -5.952 -8.646 2.355 1.00 89.00 116 ALA A C 1
ATOM 966 O O . ALA A 1 116 ? -4.870 -8.582 2.929 1.00 89.00 116 ALA A O 1
ATOM 967 N N . ILE A 1 117 ? -6.235 -9.626 1.490 1.00 93.69 117 ILE A N 1
ATOM 968 C CA . ILE A 1 117 ? -5.297 -10.712 1.167 1.00 93.69 117 ILE A CA 1
ATOM 969 C C . ILE A 1 117 ? -4.079 -10.187 0.395 1.00 93.69 117 ILE A C 1
ATOM 971 O O . ILE A 1 117 ? -2.985 -10.728 0.513 1.00 93.69 117 ILE A O 1
ATOM 975 N N . LEU A 1 118 ? -4.240 -9.092 -0.350 1.00 92.31 118 LEU A N 1
ATOM 976 C CA . LEU A 1 118 ? -3.158 -8.452 -1.097 1.00 92.31 118 LEU A CA 1
ATOM 977 C C . LEU A 1 118 ? -2.290 -7.538 -0.217 1.00 92.31 118 LEU A C 1
ATOM 979 O O . LEU A 1 118 ? -1.244 -7.073 -0.668 1.00 92.31 118 LEU A O 1
ATOM 983 N N . HIS A 1 119 ? -2.690 -7.280 1.032 1.00 91.00 119 HIS A N 1
ATOM 984 C CA . HIS A 1 119 ? -1.983 -6.365 1.925 1.00 91.00 119 HIS A CA 1
ATOM 985 C C . HIS A 1 119 ? -0.486 -6.690 2.093 1.00 91.00 119 HIS A C 1
ATOM 987 O O . HIS A 1 119 ? 0.318 -5.775 1.903 1.00 91.00 119 HIS A O 1
ATOM 993 N N . PRO A 1 120 ? -0.064 -7.950 2.337 1.00 90.00 120 PRO A N 1
ATOM 994 C CA . PRO A 1 120 ? 1.357 -8.273 2.485 1.00 90.00 120 PRO A CA 1
ATOM 995 C C . PRO A 1 120 ? 2.185 -7.956 1.232 1.00 90.00 120 PRO A C 1
ATOM 997 O O . PRO A 1 120 ? 3.302 -7.452 1.344 1.00 90.00 120 PRO A O 1
ATOM 1000 N N . LEU A 1 121 ? 1.620 -8.173 0.038 1.00 91.38 121 LEU A N 1
ATOM 1001 C CA . LEU A 1 121 ? 2.265 -7.843 -1.236 1.00 91.38 121 LEU A CA 1
ATOM 1002 C C . LEU A 1 121 ? 2.471 -6.327 -1.379 1.00 91.38 121 LEU A C 1
ATOM 1004 O O . LEU A 1 121 ? 3.562 -5.870 -1.717 1.00 91.38 121 LEU A O 1
ATOM 1008 N N . LEU A 1 122 ? 1.428 -5.539 -1.102 1.00 89.44 122 LEU A N 1
ATOM 1009 C CA . LEU A 1 122 ? 1.476 -4.075 -1.204 1.00 89.44 122 LEU A CA 1
ATOM 1010 C C . LEU A 1 122 ? 2.347 -3.433 -0.117 1.00 89.44 122 LEU A C 1
ATOM 1012 O O . LEU A 1 122 ? 2.872 -2.339 -0.333 1.00 89.44 122 LEU A O 1
ATOM 1016 N N . LEU A 1 123 ? 2.480 -4.087 1.039 1.00 85.00 123 LEU A N 1
ATOM 1017 C CA . LEU A 1 123 ? 3.359 -3.660 2.122 1.00 85.00 123 LEU A CA 1
ATOM 1018 C C . LEU A 1 123 ? 4.831 -3.950 1.801 1.00 85.00 123 LEU A C 1
ATOM 1020 O O . LEU A 1 123 ? 5.689 -3.127 2.108 1.00 85.00 123 LEU A O 1
ATOM 1024 N N . ALA A 1 124 ? 5.120 -5.084 1.156 1.00 84.50 124 ALA A N 1
ATOM 1025 C CA . ALA A 1 124 ? 6.469 -5.436 0.714 1.00 84.50 124 ALA A CA 1
ATOM 1026 C C . ALA A 1 124 ? 6.948 -4.605 -0.493 1.00 84.50 124 ALA A C 1
ATOM 1028 O O . ALA A 1 124 ? 8.150 -4.494 -0.737 1.00 84.50 124 ALA A O 1
ATOM 1029 N N . HIS A 1 125 ? 6.026 -4.007 -1.252 1.00 83.94 125 HIS A N 1
ATOM 1030 C CA . HIS A 1 125 ? 6.350 -3.192 -2.417 1.00 83.94 125 HIS A CA 1
ATOM 1031 C C . HIS A 1 125 ? 6.917 -1.811 -2.029 1.00 83.94 125 HIS A C 1
ATOM 1033 O O . HIS A 1 125 ? 6.236 -0.938 -1.473 1.00 83.94 125 HIS A O 1
ATOM 1039 N N . ARG A 1 126 ? 8.187 -1.582 -2.387 1.00 70.94 126 ARG A N 1
ATOM 1040 C CA . ARG A 1 126 ? 8.842 -0.268 -2.306 1.00 70.94 126 ARG A CA 1
ATOM 1041 C C . ARG A 1 126 ? 8.183 0.751 -3.244 1.00 70.94 126 ARG A C 1
ATOM 1043 O O . ARG A 1 126 ? 7.592 0.364 -4.248 1.00 70.94 126 ARG A O 1
ATOM 1050 N N . PRO A 1 127 ? 8.368 2.064 -3.012 1.00 53.50 127 PRO A N 1
ATOM 1051 C CA . PRO A 1 127 ? 9.120 2.708 -1.913 1.00 53.50 127 PRO A CA 1
ATOM 1052 C C . PRO A 1 127 ? 8.547 2.690 -0.473 1.00 53.50 127 PRO A C 1
ATOM 1054 O O . PRO A 1 127 ? 9.107 3.354 0.397 1.00 53.50 127 PRO A O 1
ATOM 1057 N N . PHE A 1 128 ? 7.445 2.000 -0.162 1.00 61.03 128 PHE A N 1
ATOM 1058 C CA . PHE A 1 128 ? 6.530 2.457 0.905 1.00 61.03 128 PHE A CA 1
ATOM 1059 C C . PHE A 1 128 ? 6.445 1.581 2.152 1.00 61.03 128 PHE A C 1
ATOM 1061 O O . PHE A 1 128 ? 5.358 1.225 2.592 1.00 61.03 128 PHE A O 1
ATOM 1068 N N . ASN A 1 129 ? 7.602 1.303 2.750 1.00 57.69 129 ASN A N 1
ATOM 1069 C CA . ASN A 1 129 ? 7.768 0.338 3.846 1.00 57.69 129 ASN A CA 1
ATOM 1070 C C . ASN A 1 129 ? 7.303 0.792 5.239 1.00 57.69 129 ASN A C 1
ATOM 1072 O O . ASN A 1 129 ? 7.569 0.090 6.214 1.00 57.69 129 ASN A O 1
ATOM 1076 N N . ARG A 1 130 ? 6.690 1.969 5.392 1.00 71.50 130 ARG A N 1
ATOM 1077 C CA . ARG A 1 130 ? 6.300 2.446 6.723 1.00 71.50 130 ARG A CA 1
ATOM 1078 C C . ARG A 1 130 ? 4.821 2.189 6.959 1.00 71.50 130 ARG A C 1
ATOM 1080 O O . ARG A 1 130 ? 3.973 2.792 6.308 1.00 71.50 130 ARG A O 1
ATOM 1087 N N . THR A 1 131 ? 4.547 1.270 7.880 1.00 78.12 131 THR A N 1
ATOM 1088 C CA . THR A 1 131 ? 3.196 1.002 8.371 1.00 78.12 131 THR A CA 1
ATOM 1089 C C . THR A 1 131 ? 2.630 2.244 9.041 1.00 78.12 131 THR A C 1
ATOM 1091 O O . THR A 1 131 ? 3.363 3.082 9.577 1.00 78.12 131 THR A O 1
ATOM 1094 N N . SER A 1 132 ? 1.310 2.346 9.063 1.00 81.50 132 SER A N 1
ATOM 1095 C CA . SER A 1 132 ? 0.598 3.429 9.738 1.00 81.50 132 SER A CA 1
ATOM 1096 C C . SER A 1 132 ? 0.939 3.484 11.223 1.00 81.50 132 SER A C 1
ATOM 1098 O O . SER A 1 132 ? 1.102 4.567 11.777 1.00 81.50 132 SER A O 1
ATOM 1100 N N . ALA A 1 133 ? 1.187 2.326 11.843 1.00 73.56 133 ALA A N 1
ATOM 1101 C CA . ALA A 1 133 ? 1.665 2.248 13.218 1.00 73.56 133 ALA A CA 1
ATOM 1102 C C . ALA A 1 133 ? 3.052 2.893 13.404 1.00 73.56 133 ALA A C 1
ATOM 1104 O O . ALA A 1 133 ? 3.264 3.608 14.381 1.00 73.56 133 ALA A O 1
ATOM 1105 N N . ALA A 1 134 ? 3.989 2.686 12.471 1.00 80.50 134 ALA A N 1
ATOM 1106 C CA . ALA A 1 134 ? 5.318 3.299 12.539 1.00 80.50 134 ALA A CA 1
ATOM 1107 C C . ALA A 1 134 ? 5.269 4.827 12.364 1.00 80.50 134 ALA A C 1
ATOM 1109 O O . ALA A 1 134 ? 6.072 5.543 12.960 1.00 80.50 134 ALA A O 1
ATOM 1110 N N . GLU A 1 135 ? 4.313 5.322 11.578 1.00 82.38 135 GLU A N 1
ATOM 1111 C CA . GLU A 1 135 ? 4.077 6.754 11.355 1.00 82.38 135 GLU A CA 1
ATOM 1112 C C . GLU A 1 135 ? 3.147 7.387 12.403 1.00 82.38 135 GLU A C 1
ATOM 1114 O O . GLU A 1 135 ? 2.928 8.595 12.378 1.00 82.38 135 GLU A O 1
ATOM 1119 N N . ASN A 1 136 ? 2.602 6.601 13.342 1.00 85.25 136 ASN A N 1
ATOM 1120 C CA . ASN A 1 136 ? 1.525 7.030 14.240 1.00 85.25 136 ASN A CA 1
ATOM 1121 C C . ASN A 1 136 ? 0.377 7.728 13.488 1.00 85.25 136 ASN A C 1
ATOM 1123 O O . ASN A 1 136 ? -0.103 8.775 13.928 1.00 85.25 136 ASN A O 1
ATOM 1127 N N . ALA A 1 137 ? -0.063 7.151 12.364 1.00 89.69 137 ALA A N 1
ATOM 1128 C CA . ALA A 1 137 ? -1.108 7.734 11.523 1.00 89.69 137 ALA A CA 1
ATOM 1129 C C . ALA A 1 137 ? -2.382 8.029 12.335 1.00 89.69 137 ALA A C 1
ATOM 1131 O O . ALA A 1 137 ? -2.985 9.090 12.190 1.00 89.69 137 ALA A O 1
ATOM 1132 N N . VAL A 1 138 ? -2.730 7.133 13.265 1.00 94.62 138 VAL A N 1
ATOM 1133 C CA . VAL A 1 138 ? -3.563 7.462 14.428 1.00 94.62 138 VAL A CA 1
ATOM 1134 C C . VAL A 1 138 ? -2.662 7.549 15.658 1.00 94.62 138 VAL A C 1
ATOM 1136 O O . VAL A 1 138 ? -1.963 6.586 15.977 1.00 94.62 138 VAL A O 1
ATOM 1139 N N . MET A 1 139 ? -2.677 8.674 16.377 1.00 96.12 139 MET A N 1
ATOM 1140 C CA . MET A 1 139 ? -1.854 8.869 17.578 1.00 96.12 139 MET A CA 1
ATOM 1141 C C . MET A 1 139 ? -2.467 8.181 18.807 1.00 96.12 139 MET A C 1
ATOM 1143 O O . MET A 1 139 ? -3.673 8.268 19.038 1.00 96.12 139 MET A O 1
ATOM 1147 N N . LYS A 1 140 ? -1.634 7.574 19.666 1.00 95.94 140 LYS A N 1
ATOM 1148 C CA . LYS A 1 140 ? -2.085 6.985 20.947 1.00 95.94 140 LYS A CA 1
ATOM 1149 C C . LYS A 1 140 ? -2.826 7.987 21.838 1.00 95.94 140 LYS A C 1
ATOM 1151 O O . LYS A 1 140 ? -3.820 7.632 22.462 1.00 95.94 140 LYS A O 1
ATOM 1156 N N . SER A 1 141 ? -2.366 9.238 21.878 1.00 96.44 141 SER A N 1
ATOM 1157 C CA . SER A 1 141 ? -3.013 10.318 22.634 1.00 96.44 141 SER A CA 1
ATOM 1158 C C . SER A 1 141 ? -4.434 10.603 22.145 1.00 96.44 141 SER A C 1
ATOM 1160 O O . SER A 1 141 ? -5.322 10.808 22.965 1.00 96.44 141 SER A O 1
ATOM 1162 N N . THR A 1 142 ? -4.667 10.559 20.830 1.00 96.69 142 THR A N 1
ATOM 1163 C CA . THR A 1 142 ? -6.001 10.715 20.234 1.00 96.69 142 THR A CA 1
ATOM 1164 C C . THR A 1 142 ? -6.932 9.581 20.657 1.00 96.69 142 THR A C 1
ATOM 1166 O O . THR A 1 142 ? -8.078 9.835 21.016 1.00 96.69 142 THR A O 1
ATOM 1169 N N . VAL A 1 143 ? -6.436 8.339 20.683 1.00 97.62 143 VAL A N 1
ATOM 1170 C CA . VAL A 1 143 ? -7.213 7.175 21.147 1.00 97.62 143 VAL A CA 1
ATOM 1171 C C . VAL A 1 143 ? -7.565 7.298 22.628 1.00 97.62 143 VAL A C 1
ATOM 1173 O O . VAL A 1 143 ? -8.713 7.075 23.003 1.00 97.62 143 VAL A O 1
ATOM 1176 N N . LEU A 1 144 ? -6.601 7.694 23.465 1.00 97.94 144 LEU A N 1
ATOM 1177 C CA . LEU A 1 144 ? -6.828 7.911 24.894 1.00 97.94 144 LEU A CA 1
ATOM 1178 C C . LEU A 1 144 ? -7.891 8.987 25.145 1.00 97.94 144 LEU A C 1
ATOM 1180 O O . LEU A 1 144 ? -8.817 8.744 25.915 1.00 97.94 144 LEU A O 1
ATOM 1184 N N . ALA A 1 145 ? -7.780 10.139 24.480 1.00 97.88 145 ALA A N 1
ATOM 1185 C CA . ALA A 1 145 ? -8.751 11.223 24.611 1.00 97.88 145 ALA A CA 1
ATOM 1186 C C . ALA A 1 145 ? -10.159 10.770 24.192 1.00 97.88 145 ALA A C 1
ATOM 1188 O O . ALA A 1 145 ? -11.125 11.018 24.906 1.00 97.88 145 ALA A O 1
ATOM 1189 N N . ALA A 1 146 ? -10.271 10.029 23.087 1.00 97.50 146 ALA A N 1
ATOM 1190 C CA . ALA A 1 146 ? -11.551 9.488 22.643 1.00 97.50 146 ALA A CA 1
ATOM 1191 C C . ALA A 1 146 ? -12.144 8.475 23.637 1.00 97.50 146 ALA A C 1
ATOM 1193 O O . ALA A 1 146 ? -13.341 8.507 23.905 1.00 97.50 146 ALA A O 1
ATOM 1194 N N . HIS A 1 147 ? -11.326 7.594 24.222 1.00 98.12 147 HIS A N 1
ATOM 1195 C CA . HIS A 1 147 ? -11.794 6.656 25.247 1.00 98.12 147 HIS A CA 1
ATOM 1196 C C . HIS A 1 147 ? -12.295 7.376 26.502 1.00 98.12 147 HIS A C 1
ATOM 1198 O O . HIS A 1 147 ? -13.337 6.998 27.033 1.00 98.12 147 HIS A O 1
ATOM 1204 N N . GLN A 1 148 ? -11.585 8.414 26.952 1.00 97.81 148 GLN A N 1
ATOM 1205 C CA . GLN A 1 148 ? -12.016 9.252 28.074 1.00 97.81 148 GLN A CA 1
ATOM 1206 C C . GLN A 1 148 ? -13.372 9.895 27.785 1.00 97.81 148 GLN A C 1
ATOM 1208 O O . GLN A 1 148 ? -14.287 9.775 28.599 1.00 97.81 148 GLN A O 1
ATOM 1213 N N . GLU A 1 149 ? -13.520 10.495 26.603 1.00 96.75 149 GLU A N 1
ATOM 1214 C CA . GLU A 1 149 ? -14.763 11.140 26.182 1.00 96.75 149 GLU A CA 1
ATOM 1215 C C . GLU A 1 149 ? -15.920 10.143 26.099 1.00 96.75 149 GLU A C 1
ATOM 1217 O O . GLU A 1 149 ? -17.032 10.440 26.516 1.00 96.75 149 GLU A O 1
ATOM 1222 N N . LEU A 1 150 ? -15.667 8.920 25.633 1.00 96.25 150 LEU A N 1
ATOM 1223 C CA . LEU A 1 150 ? -16.679 7.869 25.516 1.00 96.25 150 LEU A CA 1
ATOM 1224 C C . LEU A 1 150 ? -16.955 7.120 26.830 1.00 96.25 150 LEU A C 1
ATOM 1226 O O . LEU A 1 150 ? -17.872 6.303 26.876 1.00 96.25 150 LEU A O 1
ATOM 1230 N N . GLY A 1 151 ? -16.199 7.379 27.902 1.00 95.62 151 GLY A N 1
ATOM 1231 C CA . GLY A 1 151 ? -16.289 6.613 29.152 1.00 95.62 151 GLY A CA 1
ATOM 1232 C C . GLY A 1 151 ? -15.835 5.152 29.015 1.00 95.62 151 GLY A C 1
ATOM 1233 O O . GLY A 1 151 ? -16.279 4.289 29.772 1.00 95.62 151 GLY A O 1
ATOM 1234 N N . LEU A 1 152 ? -14.977 4.860 28.034 1.00 96.69 152 LEU A N 1
ATOM 1235 C CA . LEU A 1 152 ? -14.395 3.539 27.793 1.00 96.69 152 LEU A CA 1
ATOM 1236 C C . LEU A 1 152 ? -13.148 3.314 28.668 1.00 96.69 152 LEU A C 1
ATOM 1238 O O . LEU A 1 152 ? -12.554 4.279 29.150 1.00 96.69 152 LEU A O 1
ATOM 1242 N N . PRO A 1 153 ? -12.693 2.059 28.861 1.00 97.75 153 PRO A N 1
ATOM 1243 C CA . PRO A 1 153 ? -11.485 1.784 29.636 1.00 97.75 153 PRO A CA 1
ATOM 1244 C C . PRO A 1 153 ? -10.250 2.495 29.065 1.00 97.75 153 PRO A C 1
ATOM 1246 O O . PRO A 1 153 ? -9.998 2.461 27.858 1.00 97.75 153 PRO A O 1
ATOM 1249 N N . THR A 1 154 ? -9.466 3.119 29.947 1.00 97.38 154 THR A N 1
ATOM 1250 C CA . THR A 1 154 ? -8.279 3.921 29.600 1.00 97.38 154 THR A CA 1
ATOM 1251 C C . THR A 1 154 ? -6.977 3.321 30.128 1.00 97.38 154 THR A C 1
ATOM 1253 O O . THR A 1 154 ? -5.968 4.022 30.226 1.00 97.38 154 THR A O 1
ATOM 1256 N N . ASP A 1 155 ? -6.985 2.054 30.545 1.00 97.44 155 ASP A N 1
ATOM 1257 C CA . ASP A 1 155 ? -5.760 1.396 30.984 1.00 97.44 155 ASP A CA 1
ATOM 1258 C C . ASP A 1 155 ? -4.765 1.268 29.808 1.00 97.44 155 ASP A C 1
ATOM 1260 O O . ASP A 1 155 ? -5.182 1.157 28.648 1.00 97.44 155 ASP A O 1
ATOM 1264 N N . PRO A 1 156 ? -3.444 1.279 30.074 1.00 96.81 156 PRO A N 1
ATOM 1265 C CA . PRO A 1 156 ? -2.441 1.309 29.011 1.00 96.81 156 PRO A CA 1
ATOM 1266 C C . PRO A 1 156 ? -2.551 0.160 28.003 1.00 96.81 156 PRO A C 1
ATOM 1268 O O . PRO A 1 156 ? -2.316 0.374 26.816 1.00 96.81 156 PRO A O 1
ATOM 1271 N N . ALA A 1 157 ? -2.922 -1.045 28.449 1.00 97.19 157 ALA A N 1
ATOM 1272 C CA . ALA A 1 157 ? -3.017 -2.206 27.569 1.00 97.19 157 ALA A CA 1
ATOM 1273 C C . ALA A 1 157 ? -4.201 -2.075 26.600 1.00 97.19 157 ALA A C 1
ATOM 1275 O O . ALA A 1 157 ? -4.054 -2.349 25.406 1.00 97.19 157 ALA A O 1
ATOM 1276 N N . THR A 1 158 ? -5.351 -1.601 27.085 1.00 97.25 158 THR A N 1
ATOM 1277 C CA . THR A 1 158 ? -6.519 -1.325 26.238 1.00 97.25 158 THR A CA 1
ATOM 1278 C C . THR A 1 158 ? -6.220 -0.255 25.190 1.00 97.25 158 THR A C 1
ATOM 1280 O O . THR A 1 158 ? -6.521 -0.459 24.010 1.00 97.25 158 THR A O 1
ATOM 1283 N N . ILE A 1 159 ? -5.588 0.856 25.583 1.00 98.00 159 ILE A N 1
ATOM 1284 C CA . ILE A 1 159 ? -5.240 1.940 24.649 1.00 98.00 159 ILE A CA 1
ATOM 1285 C C . ILE A 1 159 ? -4.236 1.467 23.600 1.00 98.00 159 ILE A C 1
ATOM 1287 O O . ILE A 1 159 ? -4.419 1.742 22.414 1.00 98.00 159 ILE A O 1
ATOM 1291 N N . ASP A 1 160 ? -3.213 0.714 24.003 1.00 96.94 160 ASP A N 1
ATOM 1292 C CA . ASP A 1 160 ? -2.219 0.179 23.074 1.00 96.94 160 ASP A CA 1
ATOM 1293 C C . ASP A 1 160 ? -2.839 -0.784 22.059 1.00 96.94 160 ASP A C 1
ATOM 1295 O O . ASP A 1 160 ? -2.521 -0.705 20.870 1.00 96.94 160 ASP A O 1
ATOM 1299 N N . ASN A 1 161 ? -3.747 -1.656 22.499 1.00 97.00 161 ASN A N 1
ATOM 1300 C CA . ASN A 1 161 ? -4.446 -2.576 21.607 1.00 97.00 161 ASN A CA 1
ATOM 1301 C C . ASN A 1 161 ? -5.368 -1.828 20.638 1.00 97.00 161 ASN A C 1
ATOM 1303 O O . ASN A 1 161 ? -5.329 -2.088 19.436 1.00 97.00 161 ASN A O 1
ATOM 1307 N N . ARG A 1 162 ? -6.156 -0.857 21.119 1.00 97.31 162 ARG A N 1
ATOM 1308 C CA . ARG A 1 162 ? -7.020 -0.060 20.237 1.00 97.31 162 ARG A CA 1
ATOM 1309 C C . ARG A 1 162 ? -6.199 0.750 19.237 1.00 97.31 162 ARG A C 1
ATOM 1311 O O . ARG A 1 162 ? -6.541 0.767 18.060 1.00 97.31 162 ARG A O 1
ATOM 1318 N N . TRP A 1 163 ? -5.104 1.372 19.669 1.00 97.44 163 TRP A N 1
ATOM 1319 C CA . TRP A 1 163 ? -4.201 2.116 18.791 1.00 97.44 163 TRP A CA 1
ATOM 1320 C C . TRP A 1 163 ? -3.603 1.244 17.681 1.00 97.44 163 TRP A C 1
ATOM 1322 O O . TRP A 1 163 ? -3.598 1.671 16.523 1.00 97.44 163 TRP A O 1
ATOM 1332 N N . LYS A 1 164 ? -3.143 0.026 18.004 1.00 96.00 164 LYS A N 1
ATOM 1333 C CA . LYS A 1 164 ? -2.659 -0.934 16.997 1.00 96.00 164 LYS A CA 1
ATOM 1334 C C . LYS A 1 164 ? -3.759 -1.274 15.998 1.00 96.00 164 LYS A C 1
ATOM 1336 O O . LYS A 1 164 ? -3.562 -1.067 14.806 1.00 96.00 164 LYS A O 1
ATOM 1341 N N . ASN A 1 165 ? -4.934 -1.669 16.490 1.00 96.31 165 ASN A N 1
ATOM 1342 C CA . ASN A 1 165 ? -6.064 -2.056 15.645 1.00 96.31 165 ASN A CA 1
ATOM 1343 C C . ASN A 1 165 ? -6.498 -0.928 14.696 1.00 96.31 165 ASN A C 1
ATOM 1345 O O . ASN A 1 165 ? -6.817 -1.186 13.540 1.00 96.31 165 ASN A O 1
ATOM 1349 N N . LEU A 1 166 ? -6.516 0.329 15.156 1.00 97.38 166 LEU A N 1
ATOM 1350 C CA . LEU A 1 166 ? -6.865 1.461 14.293 1.00 97.38 166 LEU A CA 1
ATOM 1351 C C . LEU A 1 166 ? -5.811 1.690 13.209 1.00 97.38 166 LEU A C 1
ATOM 1353 O O . LEU A 1 166 ? -6.167 1.890 12.054 1.00 97.38 166 LEU A O 1
ATOM 1357 N N . ASN A 1 167 ? -4.521 1.621 13.543 1.00 95.12 167 ASN A N 1
ATOM 1358 C CA . ASN A 1 167 ? -3.467 1.774 12.539 1.00 95.12 167 ASN A CA 1
ATOM 1359 C C . ASN A 1 167 ? -3.436 0.605 11.537 1.00 95.12 167 ASN A C 1
ATOM 1361 O O . ASN A 1 167 ? -3.193 0.838 10.357 1.00 95.12 167 ASN A O 1
ATOM 1365 N N . GLU A 1 168 ? -3.759 -0.618 11.961 1.00 93.38 168 GLU A N 1
ATOM 1366 C CA . GLU A 1 168 ? -3.952 -1.759 11.053 1.00 93.38 168 GLU A CA 1
ATOM 1367 C C . GLU A 1 168 ? -5.119 -1.520 10.080 1.00 93.38 168 GLU A C 1
ATOM 1369 O O . GLU A 1 168 ? -5.002 -1.791 8.885 1.00 93.38 168 GLU A O 1
ATOM 1374 N N . GLN A 1 169 ? -6.228 -0.939 10.550 1.00 94.94 169 GLN A N 1
ATOM 1375 C CA . GLN A 1 169 ? -7.335 -0.546 9.672 1.00 94.94 169 GLN A CA 1
ATOM 1376 C C . GLN A 1 169 ? -6.924 0.538 8.665 1.00 94.94 169 GLN A C 1
ATOM 1378 O O . GLN A 1 169 ? -7.313 0.463 7.497 1.00 94.94 169 GLN A O 1
ATOM 1383 N N . VAL A 1 170 ? -6.100 1.510 9.078 1.00 94.94 170 VAL A N 1
ATOM 1384 C CA . VAL A 1 170 ? -5.531 2.509 8.156 1.00 94.94 170 VAL A CA 1
ATOM 1385 C C . VAL A 1 170 ? -4.684 1.829 7.080 1.00 94.94 170 VAL A C 1
ATOM 1387 O O . VAL A 1 170 ? -4.833 2.148 5.901 1.00 94.94 170 VAL A O 1
ATOM 1390 N N . ASP A 1 171 ? -3.844 0.861 7.450 1.00 92.44 171 ASP A N 1
ATOM 1391 C CA . ASP A 1 171 ? -2.992 0.121 6.511 1.00 92.44 171 ASP A CA 1
ATOM 1392 C C . ASP A 1 171 ? -3.805 -0.700 5.488 1.00 92.44 171 ASP A C 1
ATOM 1394 O O . ASP A 1 171 ? -3.481 -0.721 4.290 1.00 92.44 171 ASP A O 1
ATOM 1398 N N . LEU A 1 172 ? -4.908 -1.318 5.918 1.00 92.75 172 LEU A N 1
ATOM 1399 C CA . LEU A 1 172 ? -5.839 -2.027 5.032 1.00 92.75 172 LEU A CA 1
ATOM 1400 C C . LEU A 1 172 ? -6.567 -1.071 4.075 1.00 92.75 172 LEU A C 1
ATOM 1402 O O . LEU A 1 172 ? -6.650 -1.335 2.872 1.00 92.75 172 LEU A O 1
ATOM 1406 N N . LEU A 1 173 ? -7.044 0.070 4.574 1.00 93.81 173 LEU A N 1
ATOM 1407 C CA . LEU A 1 173 ? -7.710 1.078 3.748 1.00 93.81 173 LEU A CA 1
ATOM 1408 C C . LEU A 1 173 ? -6.742 1.724 2.744 1.00 93.81 173 LEU A C 1
ATOM 1410 O O . LEU A 1 173 ? -7.081 1.919 1.574 1.00 93.81 173 LEU A O 1
ATOM 1414 N N . LEU A 1 174 ? -5.507 2.000 3.165 1.00 91.94 174 LEU A N 1
ATOM 1415 C CA . LEU A 1 174 ? -4.442 2.474 2.284 1.00 91.94 174 LEU A CA 1
ATOM 1416 C C . LEU A 1 174 ? -4.129 1.447 1.190 1.00 91.94 174 LEU A C 1
ATOM 1418 O O . LEU A 1 174 ? -3.912 1.820 0.039 1.00 91.94 174 LEU A O 1
ATOM 1422 N N . THR A 1 175 ? -4.145 0.154 1.514 1.00 92.06 175 THR A N 1
ATOM 1423 C CA . THR A 1 175 ? -3.958 -0.927 0.531 1.00 92.06 175 THR A CA 1
ATOM 1424 C C . THR A 1 175 ? -5.038 -0.896 -0.540 1.00 92.06 175 THR A C 1
ATOM 1426 O O . THR A 1 175 ? -4.725 -0.919 -1.731 1.00 92.06 175 THR A O 1
ATOM 1429 N N . GLN A 1 176 ? -6.301 -0.771 -0.135 1.00 93.12 176 GLN A N 1
ATOM 1430 C CA . GLN A 1 176 ? -7.416 -0.634 -1.068 1.00 93.12 176 GLN A CA 1
ATOM 1431 C C . GLN A 1 176 ? -7.239 0.589 -1.985 1.00 93.12 176 GLN A C 1
ATOM 1433 O O . GLN A 1 176 ? -7.415 0.483 -3.200 1.00 93.12 176 GLN A O 1
ATOM 1438 N N . ARG A 1 177 ? -6.833 1.737 -1.427 1.00 93.19 177 ARG A N 1
ATOM 1439 C CA . ARG A 1 177 ? -6.565 2.971 -2.187 1.00 93.19 177 ARG A CA 1
ATOM 1440 C C . ARG A 1 177 ? -5.400 2.807 -3.166 1.00 93.19 177 ARG A C 1
ATOM 1442 O O . ARG A 1 177 ? -5.532 3.179 -4.330 1.00 93.19 177 ARG A O 1
ATOM 1449 N N . LYS A 1 178 ? -4.292 2.189 -2.745 1.00 92.00 178 LYS A N 1
ATOM 1450 C CA . LYS A 1 178 ? -3.154 1.862 -3.625 1.00 92.00 178 LYS A CA 1
ATOM 1451 C C . LYS A 1 178 ? -3.600 0.996 -4.801 1.00 92.00 178 LYS A C 1
ATOM 1453 O O . LYS A 1 178 ? -3.287 1.317 -5.944 1.00 92.00 178 LYS A O 1
ATOM 1458 N N . ILE A 1 179 ? -4.362 -0.066 -4.538 1.00 92.31 179 ILE A N 1
ATOM 1459 C CA . ILE A 1 179 ? -4.899 -0.951 -5.582 1.00 92.31 179 ILE A CA 1
ATOM 1460 C C . ILE A 1 179 ? -5.769 -0.166 -6.563 1.00 92.31 179 ILE A C 1
ATOM 1462 O O . ILE A 1 179 ? -5.608 -0.321 -7.774 1.00 92.31 179 ILE A O 1
ATOM 1466 N N . HIS A 1 180 ? -6.643 0.706 -6.058 1.00 93.00 180 HIS A N 1
ATOM 1467 C CA . HIS A 1 180 ? -7.468 1.561 -6.903 1.00 93.00 180 HIS A CA 1
ATOM 1468 C C . HIS A 1 180 ? -6.615 2.429 -7.838 1.00 93.00 180 HIS A C 1
ATOM 1470 O O . HIS A 1 180 ? -6.851 2.439 -9.044 1.00 93.00 180 HIS A O 1
ATOM 1476 N N . HIS A 1 181 ? -5.584 3.099 -7.314 1.00 92.81 181 HIS A N 1
ATOM 1477 C CA . HIS A 1 181 ? -4.655 3.902 -8.117 1.00 92.81 181 HIS A CA 1
ATOM 1478 C C . HIS A 1 181 ? -3.933 3.074 -9.182 1.00 92.81 181 HIS A C 1
ATOM 1480 O O . HIS A 1 181 ? -3.948 3.447 -10.355 1.00 92.81 181 HIS A O 1
ATOM 1486 N N . PHE A 1 182 ? -3.396 1.903 -8.824 1.00 91.19 182 PHE A N 1
ATOM 1487 C CA . PHE A 1 182 ? -2.789 0.996 -9.802 1.00 91.19 182 PHE A CA 1
ATOM 1488 C C . PHE A 1 182 ? -3.769 0.597 -10.909 1.00 91.19 182 PHE A C 1
ATOM 1490 O O . PHE A 1 182 ? -3.402 0.600 -12.084 1.00 91.19 182 PHE A O 1
ATOM 1497 N N . GLN A 1 183 ? -5.029 0.312 -10.574 1.00 90.69 183 GLN A N 1
ATOM 1498 C CA . GLN A 1 183 ? -6.063 0.027 -11.569 1.00 90.69 183 GLN A CA 1
ATOM 1499 C C . GLN A 1 183 ? -6.359 1.233 -12.472 1.00 90.69 183 GLN A C 1
ATOM 1501 O O . GLN A 1 183 ? -6.556 1.043 -13.674 1.00 90.69 183 GLN A O 1
ATOM 1506 N N . GLN A 1 184 ? -6.375 2.464 -11.948 1.00 92.25 184 GLN A N 1
ATOM 1507 C CA . GLN A 1 184 ? -6.538 3.663 -12.782 1.00 92.25 184 GLN A CA 1
ATOM 1508 C C . GLN A 1 184 ? -5.362 3.834 -13.750 1.00 92.25 184 GLN A C 1
ATOM 1510 O O . GLN A 1 184 ? -5.582 4.101 -14.932 1.00 92.25 184 GLN A O 1
ATOM 1515 N N . TRP A 1 185 ? -4.130 3.622 -13.285 1.00 91.56 185 TRP A N 1
ATOM 1516 C CA . TRP A 1 185 ? -2.928 3.726 -14.113 1.00 91.56 185 TRP A CA 1
ATOM 1517 C C . TRP A 1 185 ? -2.870 2.663 -15.206 1.00 91.56 185 TRP A C 1
ATOM 1519 O O . TRP A 1 185 ? -2.639 2.993 -16.368 1.00 91.56 185 TRP A O 1
ATOM 1529 N N . MET A 1 186 ? -3.155 1.403 -14.867 1.00 86.00 186 MET A N 1
ATOM 1530 C CA . MET A 1 186 ? -3.216 0.310 -15.845 1.00 86.00 186 MET A CA 1
ATOM 1531 C C . MET A 1 186 ? -4.273 0.574 -16.927 1.00 86.00 186 MET A C 1
ATOM 1533 O O . MET A 1 186 ? -4.051 0.266 -18.095 1.00 86.00 186 MET A O 1
ATOM 1537 N N . ASN A 1 187 ? -5.389 1.215 -16.563 1.00 88.44 187 ASN A N 1
ATOM 1538 C CA . ASN A 1 187 ? -6.458 1.590 -17.491 1.00 88.44 187 ASN A CA 1
ATOM 1539 C C . ASN A 1 187 ? -6.261 2.964 -18.155 1.00 88.44 187 ASN A C 1
ATOM 1541 O O . ASN A 1 187 ? -7.167 3.427 -18.849 1.00 88.44 187 ASN A O 1
ATOM 1545 N N . ARG A 1 188 ? -5.115 3.629 -17.943 1.00 86.62 188 ARG A N 1
ATOM 1546 C CA . ARG A 1 188 ? -4.803 4.975 -18.466 1.00 86.62 188 ARG A CA 1
ATOM 1547 C C . ARG A 1 188 ? -5.855 6.039 -18.114 1.00 86.62 188 ARG A C 1
ATOM 1549 O O . ARG A 1 188 ? -6.088 6.968 -18.880 1.00 86.62 188 ARG A O 1
ATOM 1556 N N . LYS A 1 189 ? -6.508 5.892 -16.960 1.00 88.62 189 LYS A N 1
ATOM 1557 C CA . LYS A 1 189 ? -7.545 6.807 -16.451 1.00 88.62 189 LYS A CA 1
ATOM 1558 C C . LYS A 1 189 ? -6.996 7.892 -15.522 1.00 88.62 189 LYS A C 1
ATOM 1560 O O . LYS A 1 189 ? -7.716 8.829 -15.199 1.00 88.62 189 LYS A O 1
ATOM 1565 N N . ALA A 1 190 ? -5.746 7.756 -15.089 1.00 88.69 190 ALA A N 1
ATOM 1566 C CA . ALA A 1 190 ? -5.040 8.729 -14.268 1.00 88.69 190 ALA A CA 1
ATOM 1567 C C . ALA A 1 190 ? -3.574 8.812 -14.696 1.00 88.69 190 ALA A C 1
ATOM 1569 O O . ALA A 1 190 ? -3.017 7.842 -15.221 1.00 88.69 190 ALA A O 1
ATOM 1570 N N . GLU A 1 191 ? -2.950 9.959 -14.443 1.00 86.38 191 GLU A N 1
ATOM 1571 C CA . GLU A 1 191 ? -1.521 10.140 -14.669 1.00 86.38 191 GLU A CA 1
ATOM 1572 C C . GLU A 1 191 ? -0.706 9.316 -13.673 1.00 86.38 191 GLU A C 1
ATOM 1574 O O . GLU A 1 191 ? -0.998 9.259 -12.474 1.00 86.38 191 GLU A O 1
ATOM 1579 N N . TYR A 1 192 ? 0.325 8.659 -14.195 1.00 85.38 192 TYR A N 1
ATOM 1580 C CA . TYR A 1 192 ? 1.238 7.858 -13.400 1.00 85.38 192 TYR A CA 1
ATOM 1581 C C . TYR A 1 192 ? 2.337 8.754 -12.798 1.00 85.38 192 TYR A C 1
ATOM 1583 O O . TYR A 1 192 ? 2.949 9.522 -13.548 1.00 85.38 192 TYR A O 1
ATOM 1591 N N . PRO A 1 193 ? 2.648 8.659 -11.488 1.00 85.69 193 PRO A N 1
ATOM 1592 C CA . PRO A 1 193 ? 3.712 9.448 -10.875 1.00 85.69 193 PRO A CA 1
ATOM 1593 C C . PRO A 1 193 ? 5.051 9.253 -11.586 1.00 85.69 193 PRO A C 1
ATOM 1595 O O . PRO A 1 193 ? 5.559 8.142 -11.707 1.00 85.69 193 PRO A O 1
ATOM 1598 N N . VAL A 1 194 ? 5.650 10.345 -12.052 1.00 83.62 194 VAL A N 1
ATOM 1599 C CA . VAL A 1 194 ? 6.875 10.258 -12.856 1.00 83.62 194 VAL A CA 1
ATOM 1600 C C . VAL A 1 194 ? 8.128 10.023 -12.019 1.00 83.62 194 VAL A C 1
ATOM 1602 O O . VAL A 1 194 ? 9.145 9.638 -12.572 1.00 83.62 194 VAL A O 1
ATOM 1605 N N . SER A 1 195 ? 8.085 10.228 -10.702 1.00 83.25 195 SER A N 1
ATOM 1606 C CA . SER A 1 195 ? 9.241 10.055 -9.821 1.00 83.25 195 SER A CA 1
ATOM 1607 C C . SER A 1 195 ? 8.880 9.347 -8.522 1.00 83.25 195 SER A C 1
ATOM 1609 O O . SER A 1 195 ? 7.734 9.354 -8.065 1.00 83.25 195 SER A O 1
ATOM 1611 N N . GLU A 1 196 ? 9.907 8.792 -7.887 1.00 81.94 196 GLU A N 1
ATOM 1612 C CA . GLU A 1 196 ? 9.795 8.156 -6.580 1.00 81.94 196 GLU A CA 1
ATOM 1613 C C . GLU A 1 196 ? 9.294 9.133 -5.501 1.00 81.94 196 GLU A C 1
ATOM 1615 O O . GLU A 1 196 ? 8.507 8.768 -4.630 1.00 81.94 196 GLU A O 1
ATOM 1620 N N . GLU A 1 197 ? 9.707 10.400 -5.580 1.00 84.69 197 GLU A N 1
ATOM 1621 C CA . GLU A 1 197 ? 9.236 11.465 -4.693 1.00 84.69 197 GLU A CA 1
ATOM 1622 C C . GLU A 1 197 ? 7.759 11.802 -4.919 1.00 84.69 197 GLU A C 1
ATOM 1624 O O . GLU A 1 197 ? 6.999 11.890 -3.955 1.00 84.69 197 GLU A O 1
ATOM 1629 N N . ALA A 1 198 ? 7.326 11.931 -6.177 1.00 87.62 198 ALA A N 1
ATOM 1630 C CA . ALA A 1 198 ? 5.923 12.181 -6.494 1.00 87.62 198 ALA A CA 1
ATOM 1631 C C . ALA A 1 198 ? 5.037 11.045 -5.965 1.00 87.62 198 ALA A C 1
ATOM 1633 O O . ALA A 1 198 ? 4.009 11.292 -5.332 1.00 87.62 198 ALA A O 1
ATOM 1634 N N . MET A 1 199 ? 5.479 9.798 -6.139 1.00 87.25 199 MET A N 1
ATOM 1635 C CA . MET A 1 199 ? 4.772 8.648 -5.594 1.00 87.25 199 MET A CA 1
ATOM 1636 C C . MET A 1 199 ? 4.803 8.610 -4.055 1.00 87.25 199 MET A C 1
ATOM 1638 O O . MET A 1 199 ? 3.796 8.267 -3.434 1.00 87.25 199 MET A O 1
ATOM 1642 N N . ARG A 1 200 ? 5.912 9.018 -3.415 1.00 85.75 200 ARG A N 1
ATOM 1643 C CA . ARG A 1 200 ? 5.981 9.189 -1.951 1.00 85.75 200 ARG A CA 1
ATOM 1644 C C . ARG A 1 200 ? 4.954 10.171 -1.436 1.00 85.75 200 ARG A C 1
ATOM 1646 O O . ARG A 1 200 ? 4.277 9.873 -0.453 1.00 85.75 200 ARG A O 1
ATOM 1653 N N . ASN A 1 201 ? 4.839 11.318 -2.082 1.00 88.31 201 ASN A N 1
ATOM 1654 C CA . ASN A 1 201 ? 3.900 12.344 -1.663 1.00 88.31 201 ASN A CA 1
ATOM 1655 C C . ASN A 1 201 ? 2.454 11.873 -1.847 1.00 88.31 201 ASN A C 1
ATOM 1657 O O . ASN A 1 201 ? 1.654 12.044 -0.929 1.00 88.31 201 ASN A O 1
ATOM 1661 N N . LEU A 1 202 ? 2.157 11.180 -2.953 1.00 90.75 202 LEU A N 1
ATOM 1662 C CA . LEU A 1 202 ? 0.849 10.564 -3.177 1.00 90.75 202 LEU A CA 1
ATOM 1663 C C . LEU A 1 202 ? 0.469 9.605 -2.041 1.00 90.75 202 LEU A C 1
ATOM 1665 O O . LEU A 1 202 ? -0.608 9.733 -1.468 1.00 90.75 202 LEU A O 1
ATOM 1669 N N . TRP A 1 203 ? 1.335 8.663 -1.662 1.00 89.38 203 TRP A N 1
ATOM 1670 C CA . TRP A 1 203 ? 0.956 7.703 -0.619 1.00 89.38 203 TRP A CA 1
ATOM 1671 C C . TRP A 1 203 ? 0.920 8.281 0.781 1.00 89.38 203 TRP A C 1
ATOM 1673 O O . TRP A 1 203 ? 0.096 7.839 1.575 1.00 89.38 203 TRP A O 1
ATOM 1683 N N . LYS A 1 204 ? 1.754 9.280 1.086 1.00 89.12 204 LYS A N 1
ATOM 1684 C CA . LYS A 1 204 ? 1.609 10.042 2.331 1.00 89.12 204 LYS A CA 1
ATOM 1685 C C . LYS A 1 204 ? 0.240 10.712 2.393 1.00 89.12 204 LYS A C 1
ATOM 1687 O O . LYS A 1 204 ? -0.432 10.633 3.415 1.00 89.12 204 LYS A O 1
ATOM 1692 N N . GLN A 1 205 ? -0.195 11.323 1.292 1.00 92.38 205 GLN A N 1
ATOM 1693 C CA . GLN A 1 205 ? -1.523 11.917 1.205 1.00 92.38 205 GLN A CA 1
ATOM 1694 C C . GLN A 1 205 ? -2.623 10.860 1.373 1.00 92.38 205 GLN A C 1
ATOM 1696 O O . GLN A 1 205 ? -3.524 11.055 2.182 1.00 92.38 205 GLN A O 1
ATOM 1701 N N . GLU A 1 206 ? -2.539 9.724 0.678 1.00 93.75 206 GLU A N 1
ATOM 1702 C CA . GLU A 1 206 ? -3.517 8.636 0.825 1.00 93.75 206 GLU A CA 1
ATOM 1703 C C . GLU A 1 206 ? -3.545 8.050 2.243 1.00 93.75 206 GLU A C 1
ATOM 1705 O O . GLU A 1 206 ? -4.617 7.708 2.737 1.00 93.75 206 GLU A O 1
ATOM 1710 N N . GLN A 1 207 ? -2.400 7.972 2.925 1.00 92.31 207 GLN A N 1
ATOM 1711 C CA . GLN A 1 207 ? -2.324 7.526 4.316 1.00 92.31 207 GLN A CA 1
ATOM 1712 C C . GLN A 1 207 ? -3.001 8.519 5.261 1.00 92.31 207 GLN A C 1
ATOM 1714 O O . GLN A 1 207 ? -3.761 8.099 6.128 1.00 92.31 207 GLN A O 1
ATOM 1719 N N . ILE A 1 208 ? -2.789 9.825 5.069 1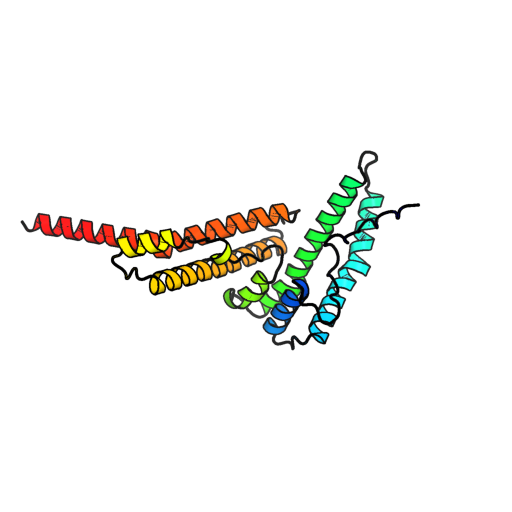.00 93.38 208 ILE A N 1
ATOM 1720 C CA . ILE A 1 208 ? -3.486 10.872 5.832 1.00 93.38 208 ILE A CA 1
ATOM 1721 C C . ILE A 1 208 ? -4.998 10.780 5.598 1.00 93.38 208 ILE A C 1
ATOM 1723 O O . ILE A 1 208 ? -5.775 10.838 6.549 1.00 93.38 208 ILE A O 1
ATOM 1727 N N . LEU A 1 209 ? -5.432 10.598 4.347 1.00 95.62 209 LEU A N 1
ATOM 1728 C CA . LEU A 1 209 ? -6.850 10.438 4.020 1.00 95.62 209 LEU A CA 1
ATOM 1729 C C . LEU A 1 209 ? -7.447 9.183 4.669 1.00 95.62 209 LEU A C 1
ATOM 1731 O O . LEU A 1 209 ? -8.544 9.250 5.221 1.00 95.62 209 LEU A O 1
ATOM 1735 N N . ALA A 1 210 ? -6.728 8.060 4.639 1.00 95.38 210 ALA A N 1
ATOM 1736 C CA . ALA A 1 210 ? -7.144 6.828 5.298 1.00 95.38 210 ALA A CA 1
ATOM 1737 C C . ALA A 1 210 ? -7.212 6.995 6.826 1.00 95.38 210 ALA A C 1
ATOM 1739 O O . ALA A 1 210 ? -8.202 6.601 7.436 1.00 95.38 210 ALA A O 1
ATOM 1740 N N . ALA A 1 211 ? -6.214 7.635 7.439 1.00 95.75 211 ALA A N 1
ATOM 1741 C CA . ALA A 1 211 ? -6.184 7.911 8.872 1.00 95.75 211 ALA A CA 1
ATOM 1742 C C . ALA A 1 211 ? -7.346 8.803 9.308 1.00 95.75 211 ALA A C 1
ATOM 1744 O O . ALA A 1 211 ? -8.057 8.460 10.247 1.00 95.75 211 ALA A O 1
ATOM 1745 N N . ASN A 1 212 ? -7.594 9.899 8.588 1.00 96.75 212 ASN A N 1
ATOM 1746 C CA . ASN A 1 212 ? -8.718 10.792 8.863 1.00 96.75 212 ASN A CA 1
ATOM 1747 C C . ASN A 1 212 ? -10.059 10.063 8.756 1.00 96.75 212 ASN A C 1
ATOM 1749 O O . ASN A 1 212 ? -10.935 10.274 9.591 1.00 96.75 212 ASN A O 1
ATOM 1753 N N . GLN A 1 213 ? -10.212 9.189 7.758 1.00 97.81 213 GLN A N 1
ATOM 1754 C CA . GLN A 1 213 ? -11.421 8.390 7.595 1.00 97.81 213 GLN A CA 1
ATOM 1755 C C . GLN A 1 213 ? -11.628 7.434 8.780 1.00 97.81 213 GLN A C 1
ATOM 1757 O O . GLN A 1 213 ? -12.717 7.415 9.347 1.00 97.81 213 GLN A O 1
ATOM 1762 N N . ILE A 1 214 ? -10.591 6.698 9.195 1.00 97.62 214 ILE A N 1
ATOM 1763 C CA . ILE A 1 214 ? -10.671 5.791 10.351 1.00 97.62 214 ILE A CA 1
ATOM 1764 C C . ILE A 1 214 ? -10.924 6.566 11.649 1.00 97.62 214 ILE A C 1
ATOM 1766 O O . ILE A 1 214 ? -11.791 6.177 12.421 1.00 97.62 214 ILE A O 1
ATOM 1770 N N . ILE A 1 215 ? -10.233 7.685 11.888 1.00 97.19 215 ILE A N 1
ATOM 1771 C CA . ILE A 1 215 ? -10.465 8.538 13.067 1.00 97.19 215 ILE A CA 1
ATOM 1772 C C . ILE A 1 215 ? -11.915 9.022 13.103 1.00 97.19 215 ILE A C 1
ATOM 1774 O O . ILE A 1 215 ? -12.549 8.971 14.156 1.00 97.19 215 ILE A O 1
ATOM 1778 N N . HIS A 1 216 ? -12.446 9.468 11.964 1.00 97.50 216 HIS A N 1
ATOM 1779 C CA . HIS A 1 216 ? -13.819 9.942 11.891 1.00 97.50 216 HIS A CA 1
ATOM 1780 C C . HIS A 1 216 ? -14.814 8.837 12.255 1.00 97.50 216 HIS A C 1
ATOM 1782 O O . HIS A 1 216 ? -15.606 9.019 13.174 1.00 97.50 216 HIS A O 1
ATOM 1788 N N . GLN A 1 217 ? -14.713 7.685 11.590 1.00 97.31 217 GLN A N 1
ATOM 1789 C CA . GLN A 1 217 ? -15.639 6.561 11.752 1.00 97.31 217 GLN A CA 1
ATOM 1790 C C . GLN A 1 217 ? -15.552 5.920 13.142 1.00 97.31 217 GLN A C 1
ATOM 1792 O O . GLN A 1 217 ? -16.560 5.608 13.765 1.00 97.31 217 GLN A O 1
ATOM 1797 N N . GLU A 1 218 ? -14.337 5.724 13.649 1.00 97.44 218 GLU A N 1
ATOM 1798 C CA . GLU A 1 218 ? -14.110 4.896 14.834 1.00 97.44 218 GLU A CA 1
ATOM 1799 C C . GLU A 1 218 ? -14.021 5.693 16.137 1.00 97.44 218 GLU A C 1
ATOM 1801 O O . GLU A 1 218 ? -14.116 5.093 17.212 1.00 97.44 218 GLU A O 1
ATOM 1806 N N . LEU A 1 219 ? -13.790 7.009 16.065 1.00 96.62 219 LEU A N 1
ATOM 1807 C CA . LEU A 1 219 ? -13.613 7.874 17.236 1.00 96.62 219 LEU A CA 1
ATOM 1808 C C . LEU A 1 219 ? -14.578 9.064 17.217 1.00 96.62 219 LEU A C 1
ATOM 1810 O O . LEU A 1 219 ? -15.323 9.250 18.174 1.00 96.62 219 LEU A O 1
ATOM 1814 N N . THR A 1 220 ? -14.593 9.866 16.148 1.00 96.25 220 THR A N 1
ATOM 1815 C CA . THR A 1 220 ? -15.386 11.108 16.111 1.00 96.25 220 THR A CA 1
ATOM 1816 C C . THR A 1 220 ? -16.891 10.852 16.058 1.00 96.25 220 THR A C 1
ATOM 1818 O O . THR A 1 220 ? -17.617 11.420 16.867 1.00 96.25 220 THR A O 1
ATOM 1821 N N . GLU A 1 221 ? -17.368 9.996 15.152 1.00 96.50 221 GLU A N 1
ATOM 1822 C CA . GLU A 1 221 ? -18.793 9.662 15.021 1.00 96.50 221 GLU A CA 1
ATOM 1823 C C . GLU A 1 221 ? -19.379 9.087 16.325 1.00 96.50 221 GLU A C 1
ATOM 1825 O O . GLU A 1 221 ? -20.412 9.594 16.771 1.00 96.50 221 GLU A O 1
ATOM 1830 N N . PRO A 1 222 ? -18.728 8.121 17.012 1.00 97.06 222 PRO A N 1
ATOM 1831 C CA . PRO A 1 222 ? -19.179 7.659 18.323 1.00 97.06 222 PRO A CA 1
ATOM 1832 C C . PRO A 1 222 ? -19.279 8.769 19.375 1.00 97.06 222 PRO A C 1
ATOM 1834 O O . PRO A 1 222 ? -20.236 8.791 20.148 1.00 97.06 222 PRO A O 1
ATOM 1837 N N . ILE A 1 223 ? -18.315 9.697 19.409 1.00 96.12 223 ILE A N 1
ATOM 1838 C CA . ILE A 1 223 ? -18.325 10.825 20.355 1.00 96.12 223 ILE A CA 1
ATOM 1839 C C . ILE A 1 223 ? -19.504 11.751 20.056 1.00 96.12 223 ILE A C 1
ATOM 1841 O O . ILE A 1 223 ? -20.267 12.099 20.956 1.00 96.12 223 ILE A O 1
ATOM 1845 N N . THR A 1 224 ? -19.709 12.108 18.787 1.00 95.44 224 THR A N 1
ATOM 1846 C CA . THR A 1 224 ? -20.854 12.926 18.374 1.00 95.44 224 THR A CA 1
ATOM 1847 C C . THR A 1 224 ? -22.179 12.242 18.710 1.00 95.44 224 THR A C 1
ATOM 1849 O O . THR A 1 224 ? -23.077 12.888 19.245 1.00 95.44 224 THR A O 1
ATOM 1852 N N . ALA A 1 225 ? -22.297 10.935 18.464 1.00 95.44 225 ALA A N 1
ATOM 1853 C CA . ALA A 1 225 ? -23.496 10.171 18.798 1.00 95.44 225 ALA A CA 1
ATOM 1854 C C . ALA A 1 225 ? -23.778 10.160 20.310 1.00 95.44 225 ALA A C 1
ATOM 1856 O O . ALA A 1 225 ? -24.932 10.305 20.715 1.00 95.44 225 ALA A O 1
ATOM 1857 N N . LYS A 1 226 ? -22.735 10.043 21.144 1.00 94.94 226 LYS A N 1
ATOM 1858 C CA . LYS A 1 226 ? -22.857 10.147 22.602 1.00 94.94 226 LYS A CA 1
ATOM 1859 C C . LYS A 1 226 ? -23.413 11.514 23.015 1.00 94.94 226 LYS A C 1
ATOM 1861 O O . LYS A 1 226 ? -24.400 11.556 23.746 1.00 94.94 226 LYS A O 1
ATOM 1866 N N . HIS A 1 227 ? -22.827 12.607 22.528 1.00 93.94 227 HIS A N 1
ATOM 1867 C CA . HIS A 1 227 ? -23.279 13.956 22.884 1.00 93.94 227 HIS A CA 1
ATOM 1868 C C . HIS A 1 227 ? -24.723 14.225 22.462 1.00 93.94 227 HIS A C 1
ATOM 1870 O O . HIS A 1 227 ? -25.505 14.730 23.262 1.00 93.94 227 HIS A O 1
ATOM 1876 N N . LEU A 1 228 ? -25.110 13.820 21.249 1.00 93.81 228 LEU A N 1
ATOM 1877 C CA . LEU A 1 228 ? -26.490 13.973 20.778 1.00 93.81 228 LEU A CA 1
ATOM 1878 C C . LEU A 1 228 ? -27.490 13.227 21.678 1.00 93.81 228 LEU A C 1
ATOM 1880 O O . LEU A 1 228 ? -28.561 13.750 21.978 1.00 93.81 228 LEU A O 1
ATOM 1884 N N . ALA A 1 229 ? -27.134 12.030 22.155 1.00 91.19 229 ALA A N 1
ATOM 1885 C CA . ALA A 1 229 ? -27.974 11.272 23.080 1.00 91.19 229 ALA A CA 1
ATOM 1886 C C . ALA A 1 229 ? -28.065 11.926 24.474 1.00 91.19 229 ALA A C 1
ATOM 1888 O O . ALA A 1 229 ? -29.120 11.892 25.110 1.00 91.19 229 ALA A O 1
ATOM 1889 N N . GLU A 1 230 ? -26.978 12.525 24.965 1.00 90.94 230 GLU A N 1
ATOM 1890 C CA . GLU A 1 230 ? -26.954 13.255 26.240 1.00 90.94 230 GLU A CA 1
ATOM 1891 C C . GLU A 1 230 ? -27.772 14.552 26.180 1.00 90.94 230 GLU A C 1
ATOM 1893 O O . GLU A 1 230 ? -28.514 14.855 27.121 1.00 90.94 230 GLU A O 1
ATOM 1898 N N . GLU A 1 231 ? -27.697 15.285 25.069 1.00 89.00 231 GLU A N 1
ATOM 1899 C CA . GLU A 1 231 ? -28.511 16.477 24.812 1.00 89.00 231 GLU A CA 1
ATOM 1900 C C . GLU A 1 231 ? -30.002 16.128 24.737 1.00 89.00 231 GLU A C 1
ATOM 1902 O O . GLU A 1 231 ? -30.819 16.767 25.404 1.00 89.00 231 GLU A O 1
ATOM 1907 N N . GLU A 1 232 ? -30.365 15.073 23.999 1.00 86.62 232 GLU A N 1
ATOM 1908 C CA . GLU A 1 232 ? -31.755 14.618 23.900 1.00 86.62 232 GLU A CA 1
ATOM 1909 C C . GLU A 1 232 ? -32.307 14.183 25.267 1.00 86.62 232 GLU A C 1
ATOM 1911 O O . GLU A 1 232 ? -33.419 14.564 25.645 1.00 86.62 232 GLU A O 1
ATOM 1916 N N . ASN A 1 233 ? -31.524 13.432 26.045 1.00 83.88 233 ASN A N 1
ATOM 1917 C CA . ASN A 1 233 ? -31.916 13.027 27.395 1.00 83.88 233 ASN A CA 1
ATOM 1918 C C . ASN A 1 233 ? -32.079 14.228 28.336 1.00 83.88 233 ASN A C 1
ATOM 1920 O O . ASN A 1 233 ? -33.030 14.261 29.118 1.00 83.88 233 ASN A O 1
ATOM 1924 N N . SER A 1 234 ? -31.193 15.221 28.244 1.00 82.19 234 SER A N 1
ATOM 1925 C CA . SER A 1 234 ? -31.273 16.443 29.052 1.00 82.19 234 SER A CA 1
ATOM 1926 C C . SER A 1 234 ? -32.502 17.279 28.692 1.00 82.19 234 SER A C 1
ATOM 1928 O O . SER A 1 234 ? -33.203 17.747 29.589 1.00 82.19 234 SER A O 1
ATOM 1930 N N . SER A 1 235 ? -32.817 17.407 27.397 1.00 76.81 235 SER A N 1
ATOM 1931 C CA . SER A 1 235 ? -34.029 18.090 26.927 1.00 76.81 235 SER A CA 1
ATOM 1932 C C . SER A 1 235 ? -35.294 17.398 27.435 1.00 76.81 235 SER A C 1
ATOM 1934 O O . SER A 1 235 ? -36.169 18.049 27.997 1.00 76.81 235 SER A O 1
ATOM 1936 N N . ARG A 1 236 ? -35.373 16.066 27.317 1.00 73.56 236 ARG A N 1
ATOM 1937 C CA . ARG A 1 236 ? -36.521 15.287 27.813 1.00 73.56 236 ARG A CA 1
ATOM 1938 C C . ARG A 1 236 ? -36.689 15.386 29.327 1.00 73.56 236 ARG A C 1
ATOM 1940 O O . ARG A 1 236 ? -37.813 15.406 29.812 1.00 73.56 236 ARG A O 1
ATOM 1947 N N . ALA A 1 237 ? -35.589 15.424 30.079 1.00 73.38 237 ALA A N 1
ATOM 1948 C CA . ALA A 1 237 ? -35.638 15.596 31.527 1.00 73.38 237 ALA A CA 1
ATOM 1949 C C . ALA A 1 237 ? -36.149 16.991 31.926 1.00 73.38 237 ALA A C 1
ATOM 1951 O O . ALA A 1 237 ? -36.865 17.103 32.917 1.00 73.38 237 ALA A O 1
ATOM 1952 N N . ALA A 1 238 ? -35.819 18.031 31.153 1.00 73.31 238 ALA A N 1
ATOM 1953 C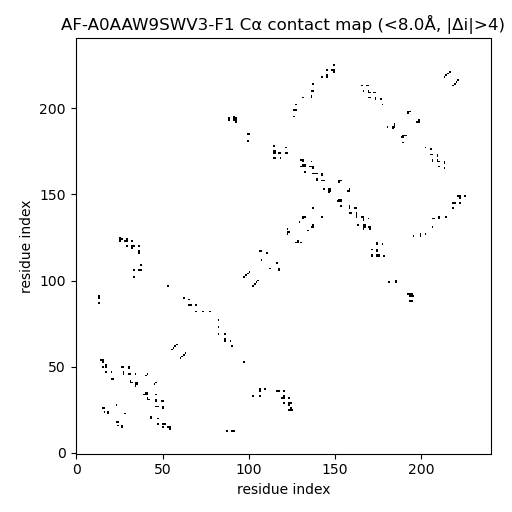 CA . ALA A 1 238 ? -36.321 19.386 31.369 1.00 73.31 238 ALA A CA 1
ATOM 1954 C C . ALA A 1 238 ? -37.818 19.525 31.039 1.00 73.31 238 ALA A C 1
ATOM 1956 O O . ALA A 1 238 ? -38.519 20.227 31.757 1.00 73.31 238 ALA A O 1
ATOM 1957 N N . ASP A 1 239 ? -38.320 18.820 30.020 1.00 71.31 239 ASP A N 1
ATOM 1958 C CA . ASP A 1 239 ? -39.749 18.824 29.655 1.00 71.31 239 ASP A CA 1
ATOM 1959 C C . ASP A 1 239 ? -40.655 18.111 30.686 1.00 71.31 239 ASP A C 1
ATOM 1961 O O . ASP A 1 239 ? -41.879 18.249 30.643 1.00 71.31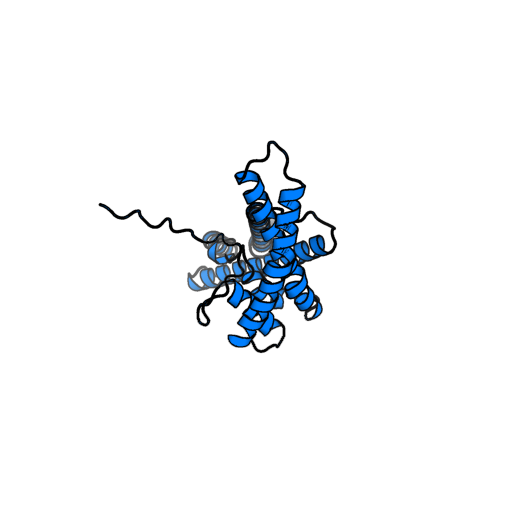 239 ASP A O 1
ATOM 1965 N N . LEU A 1 240 ? -40.075 17.320 31.598 1.00 65.88 240 LEU A N 1
ATOM 1966 C CA . LEU A 1 240 ? -40.788 16.550 32.628 1.00 65.88 240 LEU A CA 1
ATOM 1967 C C . LEU A 1 240 ? -40.794 17.215 34.020 1.00 65.88 240 LEU A C 1
ATOM 1969 O O . LEU A 1 240 ? -41.392 16.650 34.942 1.00 65.88 240 LEU A O 1
ATOM 1973 N N . LEU A 1 241 ? -40.131 18.367 34.183 1.00 58.81 241 LEU A N 1
ATOM 1974 C CA . LEU A 1 241 ? -40.051 19.156 35.424 1.00 58.81 241 LEU A CA 1
ATOM 1975 C C . LEU A 1 241 ? -40.950 20.397 35.360 1.00 58.81 241 LEU A C 1
ATOM 1977 O O . LEU A 1 241 ? -41.553 20.712 36.412 1.00 58.81 241 LEU A O 1
#

pLDDT: mean 84.33, std 16.43, range [27.2, 98.12]

Solvent-accessible surface area (backbone atoms only — not comparable to full-atom values): 13645 Å² total; per-residue (Å²): 134,86,79,81,76,77,79,78,76,70,76,71,94,79,55,77,72,78,54,63,97,82,55,88,43,63,65,52,47,24,45,29,40,45,27,51,74,68,77,39,77,55,48,67,72,52,35,50,55,51,49,47,59,58,37,46,50,43,61,75,51,47,51,57,51,52,51,49,51,54,62,77,64,55,52,96,85,62,47,74,68,53,54,52,50,52,50,54,30,51,53,52,48,48,53,52,49,47,44,46,61,73,48,48,46,54,49,44,68,77,41,70,90,46,52,72,78,46,35,64,38,59,48,38,38,76,95,56,74,71,51,30,64,79,68,41,56,52,46,59,68,59,51,44,53,43,23,59,74,65,72,44,80,72,50,71,67,56,39,53,51,51,36,50,54,51,14,52,51,26,45,48,48,32,40,46,51,52,52,51,50,51,53,30,41,77,67,68,75,46,89,70,62,67,40,74,65,55,43,48,54,52,51,54,51,45,43,52,53,27,24,52,51,50,45,38,66,75,40,49,50,57,47,53,52,50,51,54,51,54,50,52,52,50,53,55,55,59,77,75,110

Foldseek 3Di:
DDDDPPPPPDPPPLALPLDDLPDDDLQLQLLLLQCVLVVHDSDSVVSSVVSVVVRCCCPVPPLVVLVVVCVVPPDPPQDPVNSVVLSQLSSVVVVVVCCLPVRVVVSCVVPPPNLQSCLSNVCSDPPHVAQCLNVCLPPLVLLLVLCVLLVHDNPPVVSVVVSVVLSVQLSSQLSVVVSVVSVCVVVVNDDDQSDSVSVVVVSVVSSNVSSVVSCCVPRVVSSVVVVVVVVVVVVVVVVVD

Radius of gyration: 24.51 Å; Cα contacts (8 Å, |Δi|>4): 190; chains: 1; bounding box: 94×44×66 Å